Protein AF-0000000079719956 (afdb_homodimer)

Solvent-accessible surface area (backbone atoms only — not comparable to full-atom values): 15654 Å² total; per-residue (Å²): 114,51,90,58,66,42,68,33,55,36,52,30,80,39,33,39,64,60,59,44,43,35,76,35,36,45,88,50,31,41,58,36,58,40,68,43,58,76,53,60,71,42,66,75,37,72,37,42,42,26,35,69,94,73,73,42,74,40,60,36,36,23,70,39,65,41,91,56,40,37,41,33,34,36,36,62,87,77,57,27,38,38,36,41,36,42,42,71,77,49,81,49,28,18,37,37,36,40,38,36,31,51,45,74,64,56,71,70,59,29,53,50,49,44,33,52,52,19,31,48,49,34,47,34,48,54,31,41,39,40,30,76,70,69,71,40,70,78,54,61,65,62,28,43,63,45,75,76,67,77,107,113,52,92,58,65,41,68,32,53,35,52,30,80,39,32,38,63,60,58,43,43,35,74,33,36,44,88,50,32,41,58,35,58,40,69,44,57,77,52,62,72,41,67,73,37,72,39,41,41,27,34,69,93,72,72,41,75,40,59,37,36,23,70,40,66,42,91,55,40,36,40,32,34,36,36,62,89,77,57,28,39,38,35,40,37,43,41,71,76,47,80,48,28,17,37,37,38,40,39,37,31,51,45,74,65,58,72,69,60,29,54,50,50,42,34,52,51,19,31,49,50,35,48,34,49,54,30,42,40,40,29,76,71,69,71,40,69,78,54,59,63,63,29,44,63,47,75,75,68,78,104

Secondary structure (DSSP, 8-state):
----EEEEEEEESS-HHHHHHHHH-HHHHTTTS-SEESS---TT-EEEEEEGGGTEEEEEEEEEEETTTEEEEEETTTTEEEEEEEEEEETTEEEEEEEEE-----HHHHHHHHHHHHHHHHHHHHHHHHHHHH-----HHHHHS-GGGG-/----EEEEEEEESS-HHHHHHHHH-HHHHTTTS-SEESS---TT-EEEEEEGGGTEEEEEEEEEEETTTEEEEEETTTTEEEEEEEEEEETTEEEEEEEEE-----HHHHHHHHHHHHHHHHHHHHHHHHHHHH-----HHHHHS-GGGG-

Radius of gyration: 19.02 Å; Cα contacts (8 Å, |Δi|>4): 675; chains: 2; bounding box: 40×51×43 Å

Organism: NCBI:txid616991

Structure (mmCIF, N/CA/C/O backbone):
data_AF-0000000079719956-model_v1
#
loop_
_entity.id
_entity.type
_entity.pdbx_description
1 polymer 'Uncharacterized protein YndB with AHSA1/START domain'
#
loop_
_atom_site.group_PDB
_atom_site.id
_atom_site.type_symbol
_atom_site.label_atom_id
_atom_site.label_alt_id
_atom_site.label_comp_id
_atom_site.label_asym_id
_atom_site.label_entity_id
_atom_site.label_seq_id
_atom_site.pdbx_PDB_ins_code
_atom_site.Cartn_x
_atom_site.Cartn_y
_atom_site.Cartn_z
_atom_site.occupancy
_atom_site.B_iso_or_equiv
_atom_site.auth_seq_id
_atom_site.auth_comp_id
_atom_site.auth_asym_id
_atom_site.auth_atom_id
_atom_site.pdbx_PDB_model_num
ATOM 1 N N . MET A 1 1 ? 22.078 15.039 3.697 1 63.91 1 MET A N 1
ATOM 2 C CA . MET A 1 1 ? 20.703 14.609 3.42 1 63.91 1 MET A CA 1
ATOM 3 C C . MET A 1 1 ? 20.547 14.203 1.961 1 63.91 1 MET A C 1
ATOM 5 O O . MET A 1 1 ? 21.125 14.828 1.068 1 63.91 1 MET A O 1
ATOM 9 N N . ASN A 1 2 ? 20.031 12.953 1.781 1 77.75 2 ASN A N 1
ATOM 10 C CA . ASN A 1 2 ? 19.891 12.555 0.386 1 77.75 2 ASN A CA 1
ATOM 11 C C . ASN A 1 2 ? 18.641 13.172 -0.24 1 77.75 2 ASN A C 1
ATOM 13 O O . ASN A 1 2 ? 17.797 13.719 0.466 1 77.75 2 ASN A O 1
ATOM 17 N N . SER A 1 3 ? 18.609 13.352 -1.502 1 89.19 3 SER A N 1
ATOM 18 C CA . SER A 1 3 ? 17.547 14.023 -2.24 1 89.19 3 SER A CA 1
ATOM 19 C C . SER A 1 3 ? 16.438 13.047 -2.631 1 89.19 3 SER A C 1
ATOM 21 O O . SER A 1 3 ? 15.578 13.367 -3.455 1 89.19 3 SER A O 1
ATOM 23 N N . ILE A 1 4 ? 16.469 11.898 -1.964 1 94 4 ILE A N 1
ATOM 24 C CA . ILE A 1 4 ? 15.492 10.883 -2.35 1 94 4 ILE A CA 1
ATOM 25 C C . ILE A 1 4 ? 14.156 11.164 -1.674 1 94 4 ILE A C 1
ATOM 27 O O . ILE A 1 4 ? 14.109 11.539 -0.499 1 94 4 ILE A O 1
ATOM 31 N N . THR A 1 5 ? 13.07 10.992 -2.383 1 97.62 5 THR A N 1
ATOM 32 C CA . THR A 1 5 ? 11.719 11.188 -1.884 1 97.62 5 THR A CA 1
ATOM 33 C C . THR A 1 5 ? 10.891 9.914 -2.053 1 97.62 5 THR A C 1
ATOM 35 O O . THR A 1 5 ? 10.859 9.32 -3.135 1 97.62 5 THR A O 1
ATOM 38 N N . VAL A 1 6 ? 10.336 9.453 -0.964 1 98.38 6 VAL A N 1
ATOM 39 C CA . VAL A 1 6 ? 9.289 8.438 -1.031 1 98.38 6 VAL A CA 1
ATOM 40 C C . VAL A 1 6 ? 7.961 9.078 -1.419 1 98.38 6 VAL A C 1
ATOM 42 O O . VAL A 1 6 ? 7.562 10.094 -0.837 1 98.38 6 VAL A O 1
ATOM 45 N N . GLU A 1 7 ? 7.297 8.492 -2.402 1 97.94 7 GLU A N 1
ATOM 46 C CA . GLU A 1 7 ? 6.02 9.039 -2.846 1 97.94 7 GLU A CA 1
ATOM 47 C C . GLU A 1 7 ? 4.957 7.949 -2.941 1 97.94 7 GLU A C 1
ATOM 49 O O . GLU A 1 7 ? 5.23 6.852 -3.43 1 97.94 7 GLU A O 1
ATOM 54 N N . ALA A 1 8 ? 3.824 8.156 -2.381 1 98.5 8 ALA A N 1
ATOM 55 C CA . ALA A 1 8 ? 2.615 7.352 -2.535 1 98.5 8 ALA A CA 1
ATOM 56 C C . ALA A 1 8 ? 1.434 8.219 -2.967 1 98.5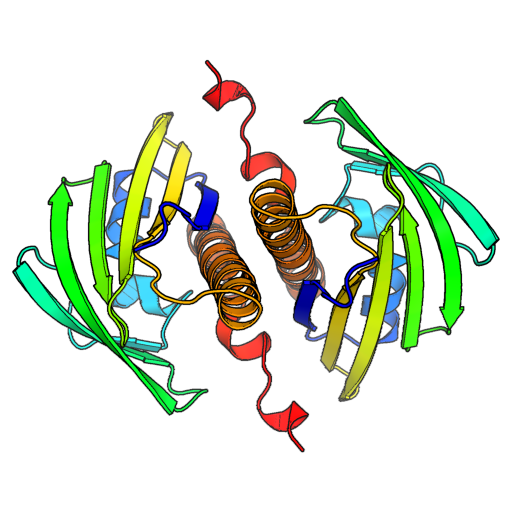 8 ALA A C 1
ATOM 58 O O . ALA A 1 8 ? 1.296 9.359 -2.521 1 98.5 8 ALA A O 1
ATOM 59 N N . GLN A 1 9 ? 0.551 7.715 -3.838 1 98.38 9 GLN A N 1
ATOM 60 C CA . GLN A 1 9 ? -0.552 8.516 -4.363 1 98.38 9 GLN A CA 1
ATOM 61 C C . GLN A 1 9 ? -1.802 7.66 -4.559 1 98.38 9 GLN A C 1
ATOM 63 O O . GLN A 1 9 ? -1.709 6.445 -4.738 1 98.38 9 GLN A O 1
ATOM 68 N N . MET A 1 10 ? -2.928 8.281 -4.547 1 98.69 10 MET A N 1
ATOM 69 C CA . MET A 1 10 ? -4.211 7.602 -4.715 1 98.69 10 MET A CA 1
ATOM 70 C C . MET A 1 10 ? -5.316 8.602 -5.027 1 98.69 10 MET A C 1
ATOM 72 O O . MET A 1 10 ? -5.41 9.656 -4.387 1 98.69 10 MET A O 1
ATOM 76 N N . MET A 1 11 ? -6.09 8.328 -6.008 1 98.31 11 MET A N 1
ATOM 77 C CA . MET A 1 11 ? -7.301 9.109 -6.234 1 98.31 11 MET A CA 1
ATOM 78 C C . MET A 1 11 ? -8.43 8.633 -5.328 1 98.31 11 MET A C 1
ATOM 80 O O . MET A 1 11 ? -8.719 7.434 -5.258 1 98.31 11 MET A O 1
ATOM 84 N N . ILE A 1 12 ? -8.992 9.484 -4.594 1 98.69 12 ILE A N 1
ATOM 85 C CA . ILE A 1 12 ? -10.133 9.258 -3.711 1 98.69 12 ILE A CA 1
ATOM 86 C C . ILE A 1 12 ? -11.383 9.906 -4.301 1 98.69 12 ILE A C 1
ATOM 88 O O . ILE A 1 12 ? -11.383 11.102 -4.617 1 98.69 12 ILE A O 1
ATOM 92 N N . ARG A 1 13 ? -12.453 9.18 -4.461 1 98.25 13 ARG A N 1
ATOM 93 C CA . ARG A 1 13 ? -13.68 9.672 -5.066 1 98.25 13 ARG A CA 1
ATOM 94 C C . ARG A 1 13 ? -14.547 10.406 -4.043 1 98.25 13 ARG A C 1
ATOM 96 O O . ARG A 1 13 ? -15.688 10.008 -3.791 1 98.25 13 ARG A O 1
ATOM 103 N N . LYS A 1 14 ? -14.031 11.453 -3.482 1 98.75 14 LYS A N 1
ATOM 104 C CA . LYS A 1 14 ? -14.648 12.375 -2.537 1 98.75 14 LYS A CA 1
ATOM 105 C C . LYS A 1 14 ? -14.164 13.805 -2.766 1 98.75 14 LYS A C 1
ATOM 107 O O . LYS A 1 14 ? -13.086 14.016 -3.326 1 98.75 14 LYS A O 1
ATOM 112 N N . PRO A 1 15 ? -14.977 14.82 -2.402 1 98.81 15 PRO A N 1
ATOM 113 C CA . PRO A 1 15 ? -14.539 16.219 -2.5 1 98.81 15 PRO A CA 1
ATOM 114 C C . PRO A 1 15 ? -13.258 16.484 -1.71 1 98.81 15 PRO A C 1
ATOM 116 O O . PRO A 1 15 ? -13.031 15.883 -0.662 1 98.81 15 PRO A O 1
ATOM 119 N N . VAL A 1 16 ? -12.484 17.422 -2.199 1 98.75 16 VAL A N 1
ATOM 120 C CA . VAL A 1 16 ? -11.164 17.703 -1.644 1 98.75 16 VAL A CA 1
ATOM 121 C C . VAL A 1 16 ? -11.297 18.109 -0.177 1 98.75 16 VAL A C 1
ATOM 123 O O . VAL A 1 16 ? -10.43 17.781 0.642 1 98.75 16 VAL A O 1
ATOM 126 N N . GLU A 1 17 ? -12.367 18.812 0.167 1 98.81 17 GLU A N 1
ATOM 127 C CA . GLU A 1 17 ? -12.562 19.234 1.549 1 98.81 17 GLU A CA 1
ATOM 128 C C . GLU A 1 17 ? -12.664 18.031 2.488 1 98.81 17 GLU A C 1
ATOM 130 O O . GLU A 1 17 ? -12.102 18.047 3.582 1 98.81 17 GLU A O 1
ATOM 135 N N . GLU A 1 18 ? -13.422 17.016 2.062 1 98.88 18 GLU A N 1
ATOM 136 C CA . GLU A 1 18 ? -13.609 15.82 2.865 1 98.88 18 GLU A CA 1
ATOM 137 C C . GLU A 1 18 ? -12.297 15.039 3.004 1 98.88 18 GLU A C 1
ATOM 139 O O . GLU A 1 18 ? -11.953 14.586 4.094 1 98.88 18 GLU A O 1
ATOM 144 N N . VAL A 1 19 ? -11.586 14.891 1.912 1 98.94 19 VAL A N 1
ATOM 145 C CA . VAL A 1 19 ? -10.336 14.141 1.905 1 98.94 19 VAL A CA 1
ATOM 146 C C . VAL A 1 19 ? -9.305 14.859 2.77 1 98.94 19 VAL A C 1
ATOM 148 O O . VAL A 1 19 ? -8.602 14.227 3.566 1 98.94 19 VAL A O 1
ATOM 151 N N . PHE A 1 20 ? -9.219 16.188 2.652 1 98.94 20 PHE A N 1
ATOM 152 C CA . PHE A 1 20 ? -8.305 17.016 3.438 1 98.94 20 PHE A CA 1
ATOM 153 C C . PHE A 1 20 ? -8.609 16.891 4.926 1 98.94 20 PHE A C 1
ATOM 155 O O . PHE A 1 20 ? -7.703 16.641 5.727 1 98.94 20 PHE A O 1
ATOM 162 N N . LYS A 1 21 ? -9.844 16.984 5.258 1 98.81 21 LYS A N 1
ATOM 163 C CA . LYS A 1 21 ? -10.273 16.922 6.652 1 98.81 21 LYS A CA 1
ATOM 164 C C . LYS A 1 21 ? -9.914 15.57 7.266 1 98.81 21 LYS A C 1
ATOM 166 O O . LYS A 1 21 ? -9.602 15.484 8.453 1 98.81 21 LYS A O 1
ATOM 171 N N . ALA A 1 22 ? -9.914 14.547 6.461 1 98.88 22 ALA A N 1
ATOM 172 C CA . ALA A 1 22 ? -9.625 13.195 6.945 1 98.88 22 ALA A CA 1
ATOM 173 C C . ALA A 1 22 ? -8.219 13.109 7.527 1 98.88 22 ALA A C 1
ATOM 175 O O . ALA A 1 22 ? -7.961 12.289 8.414 1 98.88 22 ALA A O 1
ATOM 176 N N . PHE A 1 23 ? -7.27 14 7.078 1 98.88 23 PHE A N 1
ATOM 177 C CA . PHE A 1 23 ? -5.898 13.969 7.578 1 98.88 23 PHE A CA 1
ATOM 178 C C . PHE A 1 23 ? -5.711 14.977 8.711 1 98.88 23 PHE A C 1
ATOM 180 O O . PHE A 1 23 ? -4.68 14.969 9.383 1 98.88 23 PHE A O 1
ATOM 187 N N . ILE A 1 24 ? -6.688 15.828 8.93 1 98.81 24 ILE A N 1
ATOM 188 C CA . ILE A 1 24 ? -6.598 16.875 9.938 1 98.81 24 ILE A CA 1
ATOM 189 C C . ILE A 1 24 ? -7.238 16.406 11.234 1 98.81 24 ILE A C 1
ATOM 191 O O . ILE A 1 24 ? -6.68 16.594 12.32 1 98.81 24 ILE A O 1
ATOM 195 N N . ASP A 1 25 ? -8.398 15.789 11.141 1 98.62 25 ASP A N 1
ATOM 196 C CA . ASP A 1 25 ? -9.227 15.383 12.266 1 98.62 25 ASP A CA 1
ATOM 197 C C . ASP A 1 25 ? -8.891 13.961 12.711 1 98.62 25 ASP A C 1
ATOM 199 O O . ASP A 1 25 ? -9.211 12.992 12.016 1 98.62 25 ASP A O 1
ATOM 203 N N . PRO A 1 26 ? -8.336 13.812 13.859 1 98.31 26 PRO A N 1
ATOM 204 C CA . PRO A 1 26 ? -7.93 12.469 14.289 1 98.31 26 PRO A CA 1
ATOM 205 C C . PRO A 1 26 ? -9.109 11.516 14.453 1 98.31 26 PRO A C 1
ATOM 207 O O . PRO A 1 26 ? -8.938 10.297 14.398 1 98.31 26 PRO A O 1
ATOM 210 N N . ASN A 1 27 ? -10.344 12.055 14.695 1 98 27 ASN A N 1
ATOM 211 C CA . ASN A 1 27 ? -11.516 11.188 14.758 1 98 27 ASN A CA 1
ATOM 212 C C . ASN A 1 27 ? -11.711 10.422 13.453 1 98 27 ASN A C 1
ATOM 214 O O . ASN A 1 27 ? -12.297 9.336 13.445 1 98 27 ASN A O 1
ATOM 218 N N . ILE A 1 28 ? -11.258 11.016 12.383 1 98.44 28 ILE A N 1
ATOM 219 C CA . ILE A 1 28 ? -11.352 10.367 11.078 1 98.44 28 ILE A CA 1
ATOM 220 C C . ILE A 1 28 ? -10.07 9.594 10.797 1 98.44 28 ILE A C 1
ATOM 222 O O . ILE A 1 28 ? -10.125 8.43 10.375 1 98.44 28 ILE A O 1
ATOM 226 N N . THR A 1 29 ? -8.898 10.18 11.039 1 98.69 29 THR A N 1
ATOM 227 C CA . THR A 1 29 ? -7.609 9.594 10.68 1 98.69 29 THR A CA 1
ATOM 228 C C . THR A 1 29 ? -7.406 8.25 11.375 1 98.69 29 THR A C 1
ATOM 230 O O . THR A 1 29 ? -6.801 7.34 10.82 1 98.69 29 THR A O 1
ATOM 233 N N . THR A 1 30 ? -7.957 8.07 12.602 1 98.19 30 THR A N 1
ATOM 234 C CA . THR A 1 30 ? -7.766 6.855 13.391 1 98.19 30 THR A CA 1
ATOM 235 C C . THR A 1 30 ? -8.508 5.68 12.766 1 98.19 30 THR A C 1
ATOM 237 O O . THR A 1 30 ? -8.289 4.527 13.141 1 98.19 30 THR A O 1
ATOM 240 N N . GLN A 1 31 ? -9.367 5.957 11.82 1 97.88 31 GLN A N 1
ATOM 241 C CA . GLN A 1 31 ? -10.133 4.895 11.188 1 97.88 31 GLN A CA 1
ATOM 242 C C . GLN A 1 31 ? -9.297 4.156 10.148 1 97.88 31 GLN A C 1
ATOM 244 O O . GLN A 1 31 ? -9.672 3.078 9.688 1 97.88 31 GLN A O 1
ATOM 249 N N . PHE A 1 32 ? -8.086 4.746 9.789 1 98.06 32 PHE A N 1
ATOM 250 C CA . PHE A 1 32 ? -7.355 4.098 8.703 1 98.06 32 PHE A CA 1
ATOM 251 C C . PHE A 1 32 ? -5.852 4.168 8.945 1 98.06 32 PHE A C 1
ATOM 253 O O . PHE A 1 32 ? -5.066 3.617 8.172 1 98.06 32 PHE A O 1
ATOM 260 N N . TRP A 1 33 ? -5.352 4.781 10.016 1 98.06 33 TRP A N 1
ATOM 261 C CA . TRP A 1 33 ? -3.912 4.988 10.148 1 98.06 33 TRP A CA 1
ATOM 262 C C . TRP A 1 33 ? -3.451 4.664 11.57 1 98.06 33 TRP A C 1
ATOM 264 O O . TRP A 1 33 ? -3.258 3.496 11.914 1 98.06 33 TRP A O 1
ATOM 274 N N . PHE A 1 34 ? -3.285 5.594 12.461 1 97.69 34 PHE A N 1
ATOM 275 C CA . PHE A 1 34 ? -2.898 5.379 13.852 1 97.69 34 PHE A CA 1
ATOM 276 C C . PHE A 1 34 ? -4.129 5.211 14.734 1 97.69 34 PHE A C 1
ATOM 278 O O . PHE A 1 34 ? -5.254 5.461 14.297 1 97.69 34 PHE A O 1
ATOM 285 N N . THR A 1 35 ? -3.953 4.84 15.969 1 97.81 35 THR A N 1
ATOM 286 C CA . THR A 1 35 ? -5.09 4.465 16.797 1 97.81 35 THR A CA 1
ATOM 287 C C . THR A 1 35 ? -5.457 5.594 17.75 1 97.81 35 THR A C 1
ATOM 289 O O . THR A 1 35 ? -6.559 5.613 18.312 1 97.81 35 THR A O 1
ATOM 292 N N . LYS A 1 36 ? -4.5 6.484 18.031 1 98.06 36 LYS A N 1
ATOM 293 C CA . LYS A 1 36 ? -4.734 7.59 18.953 1 98.06 36 LYS A CA 1
ATOM 294 C C . LYS A 1 36 ? -3.943 8.828 18.531 1 98.06 36 LYS A C 1
ATOM 296 O O . LYS A 1 36 ? -2.861 8.719 17.953 1 98.06 36 LYS A O 1
ATOM 301 N N . SER A 1 37 ? -4.465 9.945 18.812 1 98.38 37 SER A N 1
ATOM 302 C CA . SER A 1 37 ? -3.797 11.227 18.625 1 98.38 37 SER A CA 1
ATOM 303 C C . SER A 1 37 ? -4.113 12.188 19.766 1 98.38 37 SER A C 1
ATOM 305 O O . SER A 1 37 ? -5.211 12.148 20.328 1 98.38 37 SER A O 1
ATOM 307 N N . SER A 1 38 ? -3.193 13.055 20.125 1 98.62 38 SER A N 1
ATOM 308 C CA . SER A 1 38 ? -3.398 14.008 21.203 1 98.62 38 SER A CA 1
ATOM 309 C C . SER A 1 38 ? -4.246 15.188 20.75 1 98.62 38 SER A C 1
ATOM 311 O O . SER A 1 38 ? -4.668 16.016 21.562 1 98.62 38 SER A O 1
ATOM 313 N N . GLY A 1 39 ? -4.543 15.375 19.422 1 98.56 39 GLY A N 1
ATOM 314 C CA . GLY A 1 39 ? -5.383 16.453 18.922 1 98.56 39 GLY A CA 1
ATOM 315 C C . GLY A 1 39 ? -5.332 16.594 17.406 1 98.56 39 GLY A C 1
ATOM 316 O O . GLY A 1 39 ? -4.664 15.82 16.719 1 98.56 39 GLY A O 1
ATOM 317 N N . PRO A 1 40 ? -6.117 17.531 16.859 1 98.75 40 PRO A N 1
ATOM 318 C CA . PRO A 1 40 ? -6.055 17.812 15.43 1 98.75 40 PRO A CA 1
ATOM 319 C C . PRO A 1 40 ? -4.742 18.469 15.008 1 98.75 40 PRO A C 1
ATOM 321 O O . PRO A 1 40 ? -4.055 19.062 15.844 1 98.75 40 PRO A O 1
ATOM 324 N N . LEU A 1 41 ? -4.375 18.312 13.688 1 98.81 41 LEU A N 1
ATOM 325 C CA . LEU A 1 41 ? -3.207 19.016 13.164 1 98.81 41 LEU A CA 1
ATOM 326 C C . LEU A 1 41 ? -3.473 20.516 13.07 1 98.81 41 LEU A C 1
ATOM 328 O O . LEU A 1 41 ? -4.539 20.922 12.609 1 98.81 41 LEU A O 1
ATOM 332 N N . LYS A 1 42 ? -2.611 21.25 13.562 1 98.56 42 LYS A N 1
ATOM 333 C CA . LYS A 1 42 ? -2.609 22.703 13.477 1 98.56 42 LYS A CA 1
ATOM 334 C C . LYS A 1 42 ? -1.208 23.234 13.188 1 98.56 42 LYS A C 1
ATOM 336 O O . LYS A 1 42 ? -0.224 22.75 13.75 1 98.56 42 LYS A O 1
ATOM 341 N N . LYS A 1 43 ? -1.179 24.234 12.281 1 98.5 43 LYS A N 1
ATOM 342 C CA . LYS A 1 43 ? 0.101 24.828 11.914 1 98.5 43 LYS A CA 1
ATOM 343 C C . LYS A 1 43 ? 0.887 25.266 13.148 1 98.5 43 LYS A C 1
ATOM 345 O O . LYS A 1 43 ? 0.346 25.922 14.039 1 98.5 43 LYS A O 1
ATOM 350 N N . GLY A 1 44 ? 2.078 24.812 13.219 1 98.44 44 GLY A N 1
ATOM 351 C CA . GLY A 1 44 ? 2.99 25.219 14.273 1 98.44 44 GLY A CA 1
ATOM 352 C C . GLY A 1 44 ? 2.836 24.391 15.539 1 98.44 44 GLY A C 1
ATOM 353 O O . GLY A 1 44 ? 3.557 24.609 16.516 1 98.44 44 GLY A O 1
ATOM 354 N N . LYS A 1 45 ? 1.995 23.469 15.594 1 98.56 45 LYS A N 1
ATOM 355 C CA . LYS A 1 45 ? 1.74 22.688 16.797 1 98.56 45 LYS A CA 1
ATOM 356 C C . LYS A 1 45 ? 2.254 21.266 16.641 1 98.56 45 LYS A C 1
ATOM 358 O O . LYS A 1 45 ? 2.369 20.75 15.523 1 98.56 45 LYS A O 1
ATOM 363 N N . THR A 1 46 ? 2.625 20.688 17.781 1 98.56 46 THR A N 1
ATOM 364 C CA . THR A 1 46 ? 3.055 19.297 17.844 1 98.56 46 THR A CA 1
ATOM 365 C C . THR A 1 46 ? 1.965 18.422 18.453 1 98.56 46 THR A C 1
ATOM 367 O O . THR A 1 46 ? 1.331 18.797 19.438 1 98.56 46 THR A O 1
ATOM 370 N N . VAL A 1 47 ? 1.664 17.344 17.766 1 98.56 47 VAL A N 1
ATOM 371 C CA . VAL A 1 47 ? 0.767 16.344 18.328 1 98.56 47 VAL A CA 1
ATOM 372 C C . VAL A 1 47 ? 1.516 15.016 18.484 1 98.56 47 VAL A C 1
ATOM 374 O O . VAL A 1 47 ? 2.631 14.867 17.984 1 98.56 47 VAL A O 1
ATOM 377 N N . THR A 1 48 ? 0.949 14.094 19.219 1 98.5 48 THR A N 1
ATOM 378 C CA . THR A 1 48 ? 1.464 12.742 19.391 1 98.5 48 THR A CA 1
ATOM 379 C C . THR A 1 48 ? 0.526 11.719 18.75 1 98.5 48 THR A C 1
ATOM 381 O O . THR A 1 48 ? -0.674 11.711 19.031 1 98.5 48 THR A O 1
ATOM 384 N N . TRP A 1 49 ? 1.039 10.93 17.828 1 98.19 49 TRP A N 1
ATOM 385 C CA . TRP A 1 49 ? 0.325 9.789 17.281 1 98.19 49 TRP A CA 1
ATOM 386 C C . TRP A 1 49 ? 0.771 8.492 17.953 1 98.19 49 TRP A C 1
ATOM 388 O O . TRP A 1 49 ? 1.948 8.336 18.281 1 98.19 49 TRP A O 1
ATOM 398 N N . GLU A 1 50 ? -0.179 7.586 18.141 1 98 50 GLU A N 1
ATOM 399 C CA . GLU A 1 50 ? 0.137 6.289 18.734 1 98 50 GLU A CA 1
ATOM 400 C C . GLU A 1 50 ? -0.415 5.145 17.906 1 98 50 GLU A C 1
ATOM 402 O O . GLU A 1 50 ? -1.525 5.234 17.375 1 98 50 GLU A O 1
ATOM 407 N N . TRP A 1 51 ? 0.366 4.207 17.641 1 96.81 51 TRP A N 1
ATOM 408 C CA . TRP A 1 51 ? -0.031 2.881 17.172 1 96.81 51 TRP A CA 1
ATOM 409 C C . TRP A 1 51 ? 0.015 1.87 18.312 1 96.81 51 TRP A C 1
ATOM 411 O O . TRP A 1 51 ? 1.024 1.19 18.516 1 96.81 51 TRP A O 1
ATOM 421 N N . GLU A 1 52 ? -1.063 1.728 18.984 1 94.81 52 GLU A N 1
ATOM 422 C CA . GLU A 1 52 ? -1.09 0.953 20.234 1 94.81 52 GLU A CA 1
ATOM 423 C C . GLU A 1 52 ? -0.796 -0.521 19.969 1 94.81 52 GLU A C 1
ATOM 425 O O . GLU A 1 52 ? -0.158 -1.188 20.781 1 94.81 52 GLU A O 1
ATOM 430 N N . MET A 1 53 ? -1.171 -1.002 18.859 1 90.56 53 MET A N 1
ATOM 431 C CA . MET A 1 53 ? -0.97 -2.406 18.516 1 90.56 53 MET A CA 1
ATOM 432 C C . MET A 1 53 ? 0.516 -2.734 18.422 1 90.56 53 MET A C 1
ATOM 434 O O . MET A 1 53 ? 0.91 -3.895 18.547 1 90.56 53 MET A O 1
ATOM 438 N N . TYR A 1 54 ? 1.316 -1.738 18.203 1 92.25 54 TYR A N 1
ATOM 439 C CA . TYR A 1 54 ? 2.756 -1.936 18.078 1 92.25 54 TYR A CA 1
ATOM 440 C C . TYR A 1 54 ? 3.498 -1.286 19.234 1 92.25 54 TYR A C 1
ATOM 442 O O . TYR A 1 54 ? 4.727 -1.354 19.312 1 92.25 54 TYR A O 1
ATOM 450 N N . GLY A 1 55 ? 2.809 -0.6 20.078 1 93.62 55 GLY A N 1
ATOM 451 C CA . GLY A 1 55 ? 3.467 0.178 21.125 1 93.62 55 GLY A CA 1
ATOM 452 C C . GLY A 1 55 ? 4.324 1.302 20.562 1 93.62 55 GLY A C 1
ATOM 453 O O . GLY A 1 55 ? 5.324 1.684 21.172 1 93.62 55 GLY A O 1
ATOM 454 N N . ALA A 1 56 ? 4.023 1.784 19.406 1 94.12 56 ALA A N 1
ATOM 455 C CA . ALA A 1 56 ? 4.793 2.836 18.75 1 94.12 56 ALA A CA 1
ATOM 456 C C . ALA A 1 56 ? 4.156 4.207 18.969 1 94.12 56 ALA A C 1
ATOM 458 O O . ALA A 1 56 ? 2.932 4.32 19.062 1 94.12 56 ALA A O 1
ATOM 459 N N . VAL A 1 57 ? 5.023 5.195 19.031 1 96.81 57 VAL A N 1
ATOM 460 C CA . VAL A 1 57 ? 4.602 6.574 19.25 1 96.81 57 VAL A CA 1
ATOM 461 C C . VAL A 1 57 ? 5.426 7.512 18.375 1 96.81 57 VAL A C 1
ATOM 463 O O . VAL A 1 57 ? 6.625 7.289 18.172 1 96.81 57 VAL A O 1
ATOM 466 N N . ALA A 1 58 ? 4.793 8.562 17.875 1 96.75 58 ALA A N 1
ATOM 467 C CA . ALA A 1 58 ? 5.496 9.57 17.094 1 96.75 58 ALA A CA 1
ATOM 468 C C . ALA A 1 58 ? 5.066 10.977 17.484 1 96.75 58 ALA A C 1
ATOM 470 O O . ALA A 1 58 ? 3.871 11.25 17.609 1 96.75 58 ALA A O 1
ATOM 471 N N . GLU A 1 59 ? 6.055 11.766 17.734 1 98.12 59 GLU A N 1
ATOM 472 C CA . GLU A 1 59 ? 5.793 13.195 1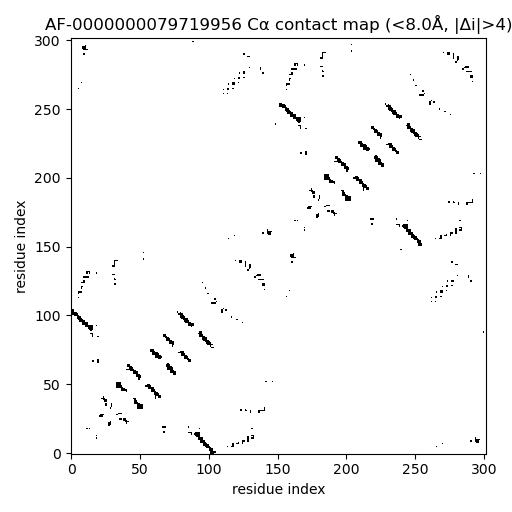7.828 1 98.12 59 GLU A CA 1
ATOM 473 C C . GLU A 1 59 ? 5.789 13.852 16.453 1 98.12 59 GLU A C 1
ATOM 475 O O . GLU A 1 59 ? 6.758 13.727 15.703 1 98.12 59 GLU A O 1
ATOM 480 N N . VAL A 1 60 ? 4.719 14.617 16.172 1 98.44 60 VAL A N 1
ATOM 481 C CA . VAL A 1 60 ? 4.516 15.125 14.812 1 98.44 60 VAL A CA 1
ATOM 482 C C . VAL A 1 60 ? 4.348 16.641 14.852 1 98.44 60 VAL A C 1
ATOM 484 O O . VAL A 1 60 ? 3.361 17.156 15.383 1 98.44 60 VAL A O 1
ATOM 487 N N . LEU A 1 61 ? 5.297 17.281 14.273 1 98.69 61 LEU A N 1
ATOM 488 C CA . LEU A 1 61 ? 5.211 18.734 14.125 1 98.69 61 LEU A CA 1
ATOM 489 C C . LEU A 1 61 ? 4.531 19.109 12.812 1 98.69 61 LEU A C 1
ATOM 491 O O . LEU A 1 61 ? 4.945 18.656 11.742 1 98.69 61 LEU A O 1
ATOM 495 N N . THR A 1 62 ? 3.484 19.922 12.922 1 98.88 62 THR A N 1
ATOM 496 C CA . THR A 1 62 ? 2.857 20.469 11.727 1 98.88 62 THR A CA 1
ATOM 497 C C . THR A 1 62 ? 3.549 21.766 11.297 1 98.88 62 THR A C 1
ATOM 499 O O . THR A 1 62 ? 3.412 22.797 11.953 1 98.88 62 THR A O 1
ATOM 502 N N . LYS A 1 63 ? 4.207 21.703 10.195 1 98.81 63 LYS A N 1
ATOM 503 C CA . LYS A 1 63 ? 4.988 22.844 9.734 1 98.81 63 LYS A CA 1
ATOM 504 C C . LYS A 1 63 ? 4.109 23.844 8.984 1 98.81 63 LYS A C 1
ATOM 506 O O . LYS A 1 63 ? 4.305 25.062 9.094 1 98.81 63 LYS A O 1
ATOM 511 N N . ASP A 1 64 ? 3.207 23.359 8.211 1 98.81 64 ASP A N 1
ATOM 512 C CA . ASP A 1 64 ? 2.354 24.234 7.406 1 98.81 64 ASP A CA 1
ATOM 513 C C . ASP A 1 64 ? 1.04 23.531 7.055 1 98.81 64 ASP A C 1
ATOM 515 O O . ASP A 1 64 ? 0.988 22.312 6.961 1 98.81 64 ASP A O 1
ATOM 519 N N . ILE A 1 65 ? 0.022 24.266 6.922 1 98.88 65 ILE A N 1
ATOM 520 C CA . ILE A 1 65 ? -1.271 23.828 6.422 1 98.88 65 ILE A CA 1
ATOM 521 C C . ILE A 1 65 ? -1.839 24.859 5.453 1 98.88 65 ILE A C 1
ATOM 523 O O . ILE A 1 65 ? -1.999 26.031 5.809 1 98.88 65 ILE A O 1
ATOM 527 N N . VAL A 1 66 ? -2.029 24.5 4.281 1 98.81 66 VAL A N 1
ATOM 528 C CA . VAL A 1 66 ? -2.814 25.25 3.305 1 98.81 66 VAL A CA 1
ATOM 529 C C . VAL A 1 66 ? -4.113 24.5 3.008 1 98.81 66 VAL A C 1
ATOM 531 O O . VAL A 1 66 ? -4.102 23.453 2.357 1 98.81 66 VAL A O 1
ATOM 534 N N . PRO A 1 67 ? -5.234 25.016 3.518 1 98.62 67 PRO A N 1
ATOM 535 C CA . PRO A 1 67 ? -6.492 24.281 3.438 1 98.62 67 PRO A CA 1
ATOM 536 C C . PRO A 1 67 ? -6.758 23.719 2.043 1 98.62 67 PRO A C 1
ATOM 538 O O . PRO A 1 67 ? -6.66 24.453 1.051 1 98.62 67 PRO A O 1
ATOM 541 N N . ASN A 1 68 ? -7.023 22.42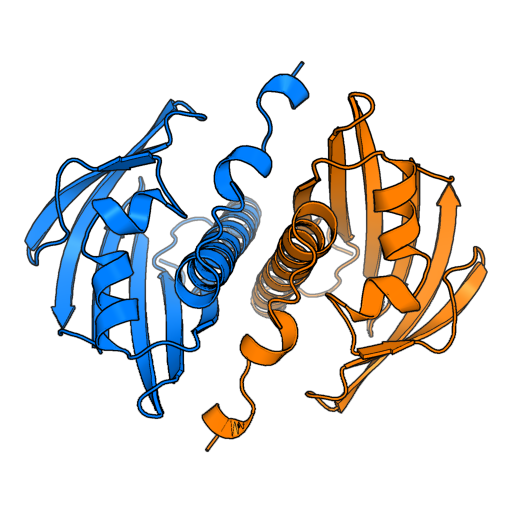2 1.97 1 98.75 68 ASN A N 1
ATOM 542 C CA . ASN A 1 68 ? -7.434 21.672 0.79 1 98.75 68 ASN A CA 1
ATOM 543 C C . ASN A 1 68 ? -6.285 21.516 -0.205 1 98.75 68 ASN A C 1
ATOM 545 O O . ASN A 1 68 ? -6.488 21.062 -1.332 1 98.75 68 ASN A O 1
ATOM 549 N N . LYS A 1 69 ? -5.098 21.891 0.164 1 98.81 69 LYS A N 1
ATOM 550 C CA . LYS A 1 69 ? -4 21.859 -0.799 1 98.81 69 LYS A CA 1
ATOM 551 C C . LYS A 1 69 ? -2.781 21.141 -0.22 1 98.81 69 LYS A C 1
ATOM 553 O O . LYS A 1 69 ? -2.131 20.359 -0.91 1 98.81 69 LYS A O 1
ATOM 558 N N . LEU A 1 70 ? -2.486 21.453 1.053 1 98.88 70 LEU A N 1
ATOM 559 C CA . LEU A 1 70 ? -1.212 20.969 1.577 1 98.88 70 LEU A CA 1
ATOM 560 C C . LEU A 1 70 ? -1.271 20.812 3.094 1 98.88 70 LEU A C 1
ATOM 562 O O . LEU A 1 70 ? -1.805 21.688 3.789 1 98.88 70 LEU A O 1
ATOM 566 N N . ILE A 1 71 ? -0.814 19.734 3.641 1 98.94 71 ILE A N 1
ATOM 567 C CA . ILE A 1 71 ? -0.368 19.547 5.02 1 98.94 71 ILE A CA 1
ATOM 568 C C . ILE A 1 71 ? 1.111 19.172 5.035 1 98.94 71 ILE A C 1
ATOM 570 O O . ILE A 1 71 ? 1.519 18.203 4.395 1 98.94 71 ILE A O 1
ATOM 574 N N . ALA A 1 72 ? 1.949 19.938 5.648 1 98.94 72 ALA A N 1
ATOM 575 C CA . ALA A 1 72 ? 3.371 19.641 5.793 1 98.94 72 ALA A CA 1
ATOM 576 C C . ALA A 1 72 ? 3.717 19.297 7.242 1 98.94 72 ALA A C 1
ATOM 578 O O . ALA A 1 72 ? 3.465 20.109 8.148 1 98.94 72 ALA A O 1
ATOM 579 N N . THR A 1 73 ? 4.246 18.141 7.457 1 98.81 73 THR A N 1
ATOM 580 C CA . THR A 1 73 ? 4.598 17.703 8.805 1 98.81 73 THR A CA 1
ATOM 581 C C . THR A 1 73 ? 6.055 17.266 8.867 1 98.81 73 THR A C 1
ATOM 583 O O . THR A 1 73 ? 6.711 17.125 7.832 1 98.81 73 THR A O 1
ATOM 586 N N . GLN A 1 74 ? 6.52 17.078 10.055 1 98.25 74 GLN A N 1
ATOM 587 C CA . GLN A 1 74 ? 7.832 16.516 10.367 1 98.25 74 GLN A CA 1
ATOM 588 C C . GLN A 1 74 ? 7.754 15.562 11.555 1 98.25 74 GLN A C 1
ATOM 590 O O . GLN A 1 74 ? 7.176 15.898 12.594 1 98.25 74 GLN A O 1
ATOM 595 N N . TRP A 1 75 ? 8.258 14.383 11.312 1 94.81 75 TRP A N 1
ATOM 596 C CA . TRP A 1 75 ? 8.25 13.438 12.43 1 94.81 75 TRP A CA 1
ATOM 597 C C . TRP A 1 75 ? 9.352 12.391 12.266 1 94.81 75 TRP A C 1
ATOM 599 O O . TRP A 1 75 ? 10 12.32 11.219 1 94.81 75 TRP A O 1
ATOM 609 N N . GLY A 1 76 ? 9.617 11.648 13.461 1 89.88 76 GLY A N 1
ATOM 610 C CA . GLY A 1 76 ? 10.625 10.602 13.484 1 89.88 76 GLY A CA 1
ATOM 611 C C . GLY A 1 76 ? 11.938 11.039 14.117 1 89.88 76 GLY A C 1
ATOM 612 O O . GLY A 1 76 ? 12.102 12.211 14.445 1 89.88 76 GLY A O 1
ATOM 613 N N . ASN A 1 77 ? 12.859 10.039 14.336 1 87.06 77 ASN A N 1
ATOM 614 C CA . ASN A 1 77 ? 14.219 10.258 14.82 1 87.06 77 ASN A CA 1
ATOM 615 C C . ASN A 1 77 ? 15.219 9.383 14.07 1 87.06 77 ASN A C 1
ATOM 617 O O . ASN A 1 77 ? 15.359 8.195 14.359 1 87.06 77 ASN A O 1
ATOM 621 N N . PRO A 1 78 ? 16.047 10.016 13.234 1 90.38 78 PRO A N 1
ATOM 622 C CA . PRO A 1 78 ? 16.047 11.422 12.828 1 90.38 78 PRO A CA 1
ATOM 623 C C . PRO A 1 78 ? 14.742 11.836 12.148 1 90.38 78 PRO A C 1
ATOM 625 O O . PRO A 1 78 ? 14.055 11 11.562 1 90.38 78 PRO A O 1
ATOM 628 N N . ALA A 1 79 ? 14.453 13.156 12.234 1 93.44 79 ALA A N 1
ATOM 629 C CA . ALA A 1 79 ? 13.203 13.68 11.688 1 93.44 79 ALA A CA 1
ATOM 630 C C . ALA A 1 79 ? 13.234 13.695 10.164 1 93.44 79 ALA A C 1
ATOM 632 O O . ALA A 1 79 ? 14.258 14.039 9.562 1 93.44 79 ALA A O 1
ATOM 633 N N . THR A 1 80 ? 12.172 13.312 9.586 1 96.88 80 THR A N 1
ATOM 634 C CA . THR A 1 80 ? 11.961 13.422 8.141 1 96.88 80 THR A CA 1
ATOM 635 C C . THR A 1 80 ? 10.727 14.273 7.84 1 96.88 80 THR A C 1
ATOM 637 O O . THR A 1 80 ? 9.906 14.516 8.727 1 96.88 80 THR A O 1
ATOM 640 N N . GLN A 1 81 ? 10.672 14.766 6.641 1 98 81 GLN A N 1
ATOM 641 C CA . GLN A 1 81 ? 9.562 15.602 6.203 1 98 81 GLN A CA 1
ATOM 642 C C . GLN A 1 81 ? 8.508 14.773 5.477 1 98 81 GLN A C 1
ATOM 644 O O . GLN A 1 81 ? 8.836 13.883 4.688 1 98 81 GLN A O 1
ATOM 649 N N . VAL A 1 82 ? 7.238 15.047 5.77 1 98.69 82 VAL A N 1
ATOM 650 C CA . VAL A 1 82 ? 6.129 14.414 5.059 1 98.69 82 VAL A CA 1
ATOM 651 C C . VAL A 1 82 ? 5.137 15.484 4.598 1 98.69 82 VAL A C 1
ATOM 653 O O . VAL A 1 82 ? 4.586 16.219 5.422 1 98.69 82 VAL A O 1
ATOM 656 N N . ASP A 1 83 ? 4.938 15.562 3.309 1 98.88 83 ASP A N 1
ATOM 657 C CA . ASP A 1 83 ? 3.945 16.453 2.713 1 98.88 83 ASP A CA 1
ATOM 658 C C . ASP A 1 83 ? 2.744 15.664 2.191 1 98.88 83 ASP A C 1
ATOM 660 O O . ASP A 1 83 ? 2.908 14.68 1.469 1 98.88 83 ASP A O 1
ATOM 664 N N . TYR A 1 84 ? 1.616 16.062 2.59 1 98.94 84 TYR A N 1
ATOM 665 C CA . TYR A 1 84 ? 0.358 15.602 2.016 1 98.94 84 TYR A CA 1
ATOM 666 C C . TYR A 1 84 ? -0.213 16.625 1.051 1 98.94 84 TYR A C 1
ATOM 668 O O . TYR A 1 84 ? -0.606 17.719 1.463 1 98.94 84 TYR A O 1
ATOM 676 N N . VAL A 1 85 ? -0.225 16.25 -0.187 1 98.88 85 VAL A N 1
ATOM 677 C CA . VAL A 1 85 ? -0.672 17.172 -1.225 1 98.88 85 VAL A CA 1
ATOM 678 C C . VAL A 1 85 ? -2.037 16.734 -1.751 1 98.88 85 VAL A C 1
ATOM 680 O O . VAL A 1 85 ? -2.24 15.57 -2.072 1 98.88 85 VAL A O 1
ATOM 683 N N . PHE A 1 86 ? -2.949 17.688 -1.847 1 98.81 86 PHE A N 1
ATOM 684 C CA . PHE A 1 86 ? -4.309 17.422 -2.311 1 98.81 86 PHE A CA 1
ATOM 685 C C . PHE A 1 86 ? -4.582 18.156 -3.615 1 98.81 86 PHE A C 1
ATOM 687 O O . PHE A 1 86 ? -4.434 19.391 -3.686 1 98.81 86 PHE A O 1
ATOM 694 N N . THR A 1 87 ? -4.91 17.453 -4.625 1 98.25 87 THR A N 1
ATOM 695 C CA . THR A 1 87 ? -5.25 18.031 -5.926 1 98.25 87 THR A CA 1
ATOM 696 C C . THR A 1 87 ? -6.688 17.688 -6.309 1 98.25 87 THR A C 1
ATOM 698 O O . THR A 1 87 ? -7.023 16.516 -6.477 1 98.25 87 THR A O 1
ATOM 701 N N . GLU A 1 88 ? -7.473 18.688 -6.434 1 97.69 88 GLU A N 1
ATOM 702 C CA . GLU A 1 88 ? -8.828 18.484 -6.926 1 97.69 88 GLU A CA 1
ATOM 703 C C . GLU A 1 88 ? -8.836 18.188 -8.422 1 97.69 88 GLU A C 1
ATOM 705 O O . GLU A 1 88 ? -8.453 19.031 -9.234 1 97.69 88 GLU A O 1
ATOM 710 N N . LEU A 1 89 ? -9.305 17.031 -8.805 1 96.44 89 LEU A N 1
ATOM 711 C CA . LEU A 1 89 ? -9.398 16.672 -10.211 1 96.44 89 LEU A CA 1
ATOM 712 C C . LEU A 1 89 ? -10.766 17.047 -10.773 1 96.44 89 LEU A C 1
ATOM 714 O O . LEU A 1 89 ? -10.859 17.578 -11.883 1 96.44 89 LEU A O 1
ATOM 718 N N . THR A 1 90 ? -11.844 16.719 -10.109 1 96 90 THR A N 1
ATOM 719 C CA . THR A 1 90 ? -13.234 17.125 -10.281 1 96 90 THR A CA 1
ATOM 720 C C . THR A 1 90 ? -13.875 17.438 -8.93 1 96 90 THR A C 1
ATOM 722 O O . THR A 1 90 ? -13.266 17.203 -7.879 1 96 90 THR A O 1
ATOM 725 N N . PRO A 1 91 ? -15.016 17.938 -8.891 1 97.19 91 PRO A N 1
ATOM 726 C CA . PRO A 1 91 ? -15.648 18.25 -7.605 1 97.19 91 PRO A CA 1
ATOM 727 C C . PRO A 1 91 ? -15.812 17.031 -6.715 1 97.19 91 PRO A C 1
ATOM 729 O O . PRO A 1 91 ? -15.992 17.156 -5.5 1 97.19 91 PRO A O 1
ATOM 732 N N . GLN A 1 92 ? -15.758 15.82 -7.305 1 97.81 92 GLN A N 1
ATOM 733 C CA . GLN A 1 92 ? -16 14.617 -6.52 1 97.81 92 GLN A CA 1
ATOM 734 C C . GLN A 1 92 ? -14.758 13.727 -6.492 1 97.81 92 GLN A C 1
ATOM 736 O O . GLN A 1 92 ? -14.805 12.609 -5.973 1 97.81 92 GLN A O 1
ATOM 741 N N . ASN A 1 93 ? -13.68 14.18 -7.098 1 97.81 93 ASN A N 1
ATOM 742 C CA . ASN A 1 93 ? -12.461 13.383 -7.156 1 97.81 93 ASN A CA 1
ATOM 743 C C . ASN A 1 93 ? -11.25 14.18 -6.676 1 97.81 93 ASN A C 1
ATOM 745 O O . ASN A 1 93 ? -10.984 15.273 -7.176 1 97.81 93 ASN A O 1
ATOM 749 N N . THR A 1 94 ? -10.578 13.648 -5.719 1 98.69 94 THR A N 1
ATOM 750 C CA . THR A 1 94 ? -9.375 14.266 -5.164 1 98.69 94 THR A CA 1
ATOM 751 C C . THR A 1 94 ? -8.172 13.328 -5.316 1 98.69 94 THR A C 1
ATOM 753 O O . THR A 1 94 ? -8.258 12.141 -5.004 1 98.69 94 THR A O 1
ATOM 756 N N . TYR A 1 95 ? -7.133 13.828 -5.852 1 98.69 95 TYR A N 1
ATOM 757 C CA . TYR A 1 95 ? -5.875 13.094 -5.922 1 98.69 95 TYR A CA 1
ATOM 758 C C . TYR A 1 95 ? -4.961 13.469 -4.762 1 98.69 95 TYR A C 1
ATOM 760 O O . TYR A 1 95 ? -4.664 14.648 -4.555 1 98.69 95 TYR A O 1
ATOM 768 N N . VAL A 1 96 ? -4.574 12.508 -3.939 1 98.81 96 VAL A N 1
ATOM 769 C CA . VAL A 1 96 ? -3.701 12.727 -2.791 1 98.81 96 VAL A CA 1
ATOM 770 C C . VAL A 1 96 ? -2.307 12.18 -3.088 1 98.81 96 VAL A C 1
ATOM 772 O O . VAL A 1 96 ? -2.166 11.055 -3.562 1 98.81 96 VAL A O 1
ATOM 775 N N . THR A 1 97 ? -1.315 12.961 -2.875 1 98.75 97 THR A N 1
ATOM 776 C CA . THR A 1 97 ? 0.08 12.547 -2.959 1 98.75 97 THR A CA 1
ATOM 777 C C . THR A 1 97 ? 0.793 12.773 -1.629 1 98.75 97 THR A C 1
ATOM 779 O O . THR A 1 97 ? 0.794 13.891 -1.104 1 98.75 97 THR A O 1
ATOM 782 N N . ILE A 1 98 ? 1.359 11.734 -1.045 1 98.88 98 ILE A N 1
ATOM 783 C CA . ILE A 1 98 ? 2.189 11.844 0.15 1 98.88 98 ILE A CA 1
ATOM 784 C C . ILE A 1 98 ? 3.664 11.766 -0.236 1 98.88 98 ILE A C 1
ATOM 786 O O . ILE A 1 98 ? 4.09 10.82 -0.901 1 98.88 98 ILE A O 1
ATOM 790 N N . LYS A 1 99 ? 4.383 12.75 0.111 1 98.75 99 LYS A N 1
ATOM 791 C CA . LYS A 1 99 ? 5.816 12.82 -0.15 1 98.75 99 LYS A CA 1
ATOM 792 C C . LYS A 1 99 ? 6.613 12.82 1.152 1 98.75 99 LYS A C 1
ATOM 794 O O . LYS A 1 99 ? 6.387 13.664 2.023 1 98.75 99 LYS A O 1
ATOM 799 N N . ASN A 1 100 ? 7.492 11.93 1.336 1 98.69 100 ASN A N 1
ATOM 800 C CA . ASN A 1 100 ? 8.375 11.789 2.492 1 98.69 100 ASN A CA 1
ATOM 801 C C . ASN A 1 100 ? 9.844 11.898 2.096 1 98.69 100 ASN A C 1
ATOM 803 O O . ASN A 1 100 ? 10.305 11.195 1.195 1 98.69 100 ASN A O 1
ATOM 807 N N . TYR A 1 101 ? 10.562 12.82 2.652 1 97.94 101 TYR A N 1
ATOM 808 C CA . TYR A 1 101 ? 11.938 13.109 2.266 1 97.94 101 TYR A CA 1
ATOM 809 C C . TYR A 1 101 ? 12.742 13.609 3.455 1 97.94 101 TYR A C 1
ATOM 811 O O . TYR A 1 101 ? 12.203 13.781 4.551 1 97.94 101 TYR A O 1
ATOM 819 N N . GLY A 1 102 ? 14.047 13.758 3.213 1 96.62 102 GLY A N 1
ATOM 820 C CA . GLY A 1 102 ? 14.938 14.211 4.262 1 96.62 102 GLY A CA 1
ATOM 821 C C . GLY A 1 102 ? 15.641 13.078 4.984 1 96.62 102 GLY A C 1
ATOM 822 O O . GLY A 1 102 ? 15.93 13.18 6.176 1 96.62 102 GLY A O 1
ATOM 823 N N . PHE A 1 103 ? 15.805 12.016 4.293 1 96.19 103 PHE A N 1
ATOM 824 C CA . PHE A 1 103 ? 16.453 10.852 4.883 1 96.19 103 PHE A CA 1
ATOM 825 C C . PHE A 1 103 ? 17.953 11.078 5.016 1 96.19 103 PHE A C 1
ATOM 827 O O . PHE A 1 103 ? 18.578 11.711 4.16 1 96.19 103 PHE A O 1
ATOM 834 N N . THR A 1 104 ? 18.516 10.477 6.055 1 95 104 THR A N 1
ATOM 835 C CA . THR A 1 104 ? 19.953 10.609 6.273 1 95 104 THR A CA 1
ATOM 836 C C . THR A 1 104 ? 20.641 9.266 6.113 1 95 104 THR A C 1
ATOM 838 O O . THR A 1 104 ? 21.875 9.195 6.023 1 95 104 THR A O 1
ATOM 841 N N . GLU A 1 105 ? 19.859 8.172 6.094 1 93.75 105 GLU A N 1
ATOM 842 C CA . GLU A 1 105 ? 20.406 6.832 5.949 1 93.75 105 GLU A CA 1
ATOM 843 C C . GLU A 1 105 ? 21.078 6.648 4.59 1 93.75 105 GLU A C 1
ATOM 845 O O . GLU A 1 105 ? 20.797 7.398 3.652 1 93.75 105 GLU A O 1
ATOM 850 N N . THR A 1 106 ? 21.938 5.691 4.598 1 92 106 THR A N 1
ATOM 851 C CA . THR A 1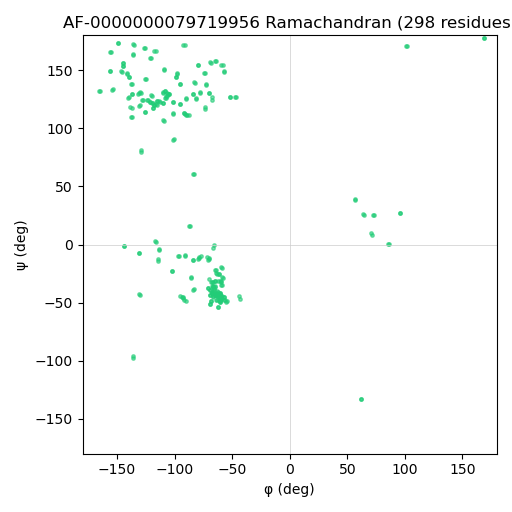 106 ? 22.609 5.309 3.355 1 92 106 THR A CA 1
ATOM 852 C C . THR A 1 106 ? 22.656 3.789 3.217 1 92 106 THR A C 1
ATOM 854 O O . THR A 1 106 ? 22.328 3.064 4.16 1 92 106 THR A O 1
ATOM 857 N N . GLY A 1 107 ? 22.922 3.322 1.994 1 90.81 107 GLY A N 1
ATOM 858 C CA . GLY A 1 107 ? 23.109 1.898 1.774 1 90.81 107 GLY A CA 1
ATOM 859 C C . GLY A 1 107 ? 21.891 1.064 2.109 1 90.81 107 GLY A C 1
ATOM 860 O O . GLY A 1 107 ? 20.781 1.391 1.693 1 90.81 107 GLY A O 1
ATOM 861 N N . GLU A 1 108 ? 22.141 0.016 2.826 1 92.12 108 GLU A N 1
ATOM 862 C CA . GLU A 1 108 ? 21.078 -0.951 3.135 1 92.12 108 GLU A CA 1
ATOM 863 C C . GLU A 1 108 ? 20.016 -0.341 4.047 1 92.12 108 GLU A C 1
ATOM 865 O O . GLU A 1 108 ? 18.844 -0.656 3.924 1 92.12 108 GLU A O 1
ATOM 870 N N . GLU A 1 109 ? 20.484 0.48 4.914 1 94.5 109 GLU A N 1
ATOM 871 C CA . GLU A 1 109 ? 19.531 1.122 5.816 1 94.5 109 GLU A CA 1
ATOM 872 C C . GLU A 1 109 ? 18.578 2.031 5.051 1 94.5 109 GLU A C 1
ATOM 874 O O . GLU A 1 109 ? 17.406 2.135 5.398 1 94.5 109 GLU A O 1
ATOM 879 N N . LEU A 1 110 ? 19.109 2.662 4.043 1 94.94 110 LEU A N 1
ATOM 880 C CA . LEU A 1 110 ? 18.266 3.512 3.211 1 94.94 110 LEU A CA 1
ATOM 881 C C . LEU A 1 110 ? 17.25 2.676 2.439 1 94.94 110 LEU A C 1
ATOM 883 O O . LEU A 1 110 ? 16.078 3.049 2.342 1 94.94 110 LEU A O 1
ATOM 887 N N . HIS A 1 111 ? 17.703 1.536 1.928 1 95.88 111 HIS A N 1
ATOM 888 C CA . HIS A 1 111 ? 16.797 0.652 1.211 1 95.88 111 HIS A CA 1
ATOM 889 C C . HIS A 1 111 ? 15.609 0.25 2.088 1 95.88 111 HIS A C 1
ATOM 891 O O . HIS A 1 111 ? 14.461 0.307 1.65 1 95.88 111 HIS A O 1
ATOM 897 N N . LYS A 1 112 ? 15.883 -0.097 3.262 1 96.12 112 LYS A N 1
ATOM 898 C CA . LYS A 1 112 ? 14.844 -0.501 4.199 1 96.12 112 LYS A CA 1
ATOM 899 C C . LYS A 1 112 ? 13.883 0.651 4.488 1 96.12 112 LYS A C 1
ATOM 901 O O . LYS A 1 112 ? 12.664 0.464 4.512 1 96.12 112 LYS A O 1
ATOM 906 N N . THR A 1 113 ? 14.469 1.795 4.691 1 95.94 113 THR A N 1
ATOM 907 C CA . THR A 1 113 ? 13.68 2.988 4.98 1 95.94 113 THR A CA 1
ATOM 908 C C . THR A 1 113 ? 12.734 3.305 3.824 1 95.94 113 THR A C 1
ATOM 910 O O . THR A 1 113 ? 11.547 3.568 4.039 1 95.94 113 THR A O 1
ATOM 913 N N . LEU A 1 114 ? 13.25 3.236 2.631 1 97.19 114 LEU A N 1
ATOM 914 C CA . LEU A 1 114 ? 12.453 3.527 1.446 1 97.19 114 LEU A CA 1
ATOM 915 C C . LEU A 1 114 ? 11.305 2.531 1.307 1 97.19 114 LEU A C 1
ATOM 917 O O . LEU A 1 114 ? 10.164 2.924 1.064 1 97.19 114 LEU A O 1
ATOM 921 N N . MET A 1 115 ? 11.562 1.288 1.502 1 98 115 MET A N 1
ATOM 922 C CA . MET A 1 115 ? 10.539 0.255 1.356 1 98 115 MET A CA 1
ATOM 923 C C . MET A 1 115 ? 9.492 0.361 2.465 1 98 115 MET A C 1
ATOM 925 O O . MET A 1 115 ? 8.297 0.3 2.199 1 98 115 MET A O 1
ATOM 929 N N . ASN A 1 116 ? 9.938 0.581 3.695 1 96.88 116 ASN A N 1
ATOM 930 C CA . ASN A 1 116 ? 9.023 0.665 4.828 1 96.88 116 ASN A CA 1
ATOM 931 C C . ASN A 1 116 ? 8.078 1.853 4.699 1 96.88 116 ASN A C 1
ATOM 933 O O . ASN A 1 116 ? 6.867 1.709 4.883 1 96.88 116 ASN A O 1
ATOM 937 N N . ASN A 1 117 ? 8.648 2.967 4.383 1 97.69 117 ASN A N 1
ATOM 938 C CA . ASN A 1 117 ? 7.828 4.168 4.27 1 97.69 117 ASN A CA 1
ATOM 939 C C . ASN A 1 117 ? 6.902 4.098 3.057 1 97.69 117 ASN A C 1
ATOM 941 O O . ASN A 1 117 ? 5.746 4.527 3.127 1 97.69 117 ASN A O 1
ATOM 945 N N . THR A 1 118 ? 7.391 3.561 1.942 1 98.56 118 THR A N 1
ATOM 946 C CA . THR A 1 118 ? 6.543 3.391 0.768 1 98.56 118 THR A CA 1
ATOM 947 C C . THR A 1 118 ? 5.359 2.479 1.08 1 98.56 118 THR A C 1
ATOM 949 O O . THR A 1 118 ? 4.215 2.814 0.778 1 98.56 118 THR A O 1
ATOM 952 N N . GLY A 1 119 ? 5.664 1.35 1.668 1 98.38 119 GLY A N 1
ATOM 953 C CA . GLY A 1 119 ? 4.602 0.43 2.043 1 98.38 119 GLY A CA 1
ATOM 954 C C . GLY A 1 119 ? 3.604 1.036 3.01 1 98.38 119 GLY A C 1
ATOM 955 O O . GLY A 1 119 ? 2.393 0.87 2.844 1 98.38 119 GLY A O 1
ATOM 956 N N . GLY A 1 120 ? 4.074 1.716 3.984 1 97.94 120 GLY A N 1
ATOM 957 C CA . GLY A 1 120 ? 3.221 2.326 4.992 1 97.94 120 GLY A CA 1
ATOM 958 C C . GLY A 1 120 ? 2.275 3.367 4.422 1 97.94 120 GLY A C 1
ATOM 959 O O . GLY A 1 120 ? 1.065 3.307 4.656 1 97.94 120 GLY A O 1
ATOM 960 N N . PHE A 1 121 ? 2.828 4.348 3.693 1 98.69 121 PHE A N 1
ATOM 961 C CA . PHE A 1 121 ? 2 5.422 3.16 1 98.69 121 PHE A CA 1
ATOM 962 C C . PHE A 1 121 ? 1.042 4.895 2.1 1 98.69 121 PHE A C 1
ATOM 964 O O . PHE A 1 121 ? -0.077 5.395 1.963 1 98.69 121 PHE A O 1
ATOM 971 N N . THR A 1 122 ? 1.465 3.854 1.335 1 98.75 122 THR A N 1
ATOM 972 C CA . THR A 1 122 ? 0.549 3.193 0.411 1 98.75 122 THR A CA 1
ATOM 973 C C . THR A 1 122 ? -0.646 2.607 1.159 1 98.75 122 THR A C 1
ATOM 975 O O . THR A 1 122 ? -1.795 2.818 0.766 1 98.75 122 THR A O 1
ATOM 978 N N . THR A 1 123 ? -0.375 1.919 2.248 1 98.69 123 THR A N 1
ATOM 979 C CA . THR A 1 123 ? -1.415 1.315 3.074 1 98.69 123 THR A CA 1
ATOM 980 C C . THR A 1 123 ? -2.361 2.383 3.617 1 98.69 123 THR A C 1
ATOM 982 O O . THR A 1 123 ? -3.578 2.191 3.633 1 98.69 123 THR A O 1
ATOM 985 N N . VAL A 1 124 ? -1.842 3.477 4.035 1 98.69 124 VAL A N 1
ATOM 986 C CA . VAL A 1 124 ? -2.631 4.574 4.582 1 98.69 124 VAL A CA 1
ATOM 987 C C . VAL A 1 124 ? -3.6 5.094 3.523 1 98.69 124 VAL A C 1
ATOM 989 O O . VAL A 1 124 ? -4.797 5.238 3.785 1 98.69 124 VAL A O 1
ATOM 992 N N . LEU A 1 125 ? -3.104 5.328 2.322 1 98.88 125 LEU A N 1
ATOM 993 C CA . LEU A 1 125 ? -3.939 5.871 1.257 1 98.88 125 LEU A CA 1
ATOM 994 C C . LEU A 1 125 ? -4.992 4.859 0.823 1 98.88 125 LEU A C 1
ATOM 996 O O . LEU A 1 125 ? -6.141 5.223 0.562 1 98.88 125 LEU A O 1
ATOM 1000 N N . ASP A 1 126 ? -4.594 3.611 0.713 1 98.81 126 ASP A N 1
ATOM 1001 C CA . ASP A 1 126 ? -5.555 2.572 0.352 1 98.81 126 ASP A CA 1
ATOM 1002 C C . ASP A 1 126 ? -6.652 2.449 1.405 1 98.81 126 ASP A C 1
ATOM 1004 O O . ASP A 1 126 ? -7.828 2.289 1.067 1 98.81 126 ASP A O 1
ATOM 1008 N N . GLY A 1 127 ? -6.27 2.502 2.688 1 98.75 127 GLY A N 1
ATOM 1009 C CA . GLY A 1 127 ? -7.238 2.471 3.771 1 98.75 127 GLY A CA 1
ATOM 1010 C C . GLY A 1 127 ? -8.156 3.676 3.783 1 98.75 127 GLY A C 1
ATOM 1011 O O . GLY A 1 127 ? -9.359 3.545 4.043 1 98.75 127 GLY A O 1
ATOM 1012 N N . LEU A 1 128 ? -7.555 4.844 3.533 1 98.81 128 LEU A N 1
ATOM 1013 C CA . LEU A 1 128 ? -8.352 6.059 3.41 1 98.81 128 LEU A CA 1
ATOM 1014 C C . LEU A 1 128 ? -9.445 5.891 2.355 1 98.81 128 LEU A C 1
ATOM 1016 O O . LEU A 1 128 ? -10.602 6.227 2.596 1 98.81 128 LEU A O 1
ATOM 1020 N N . LYS A 1 129 ? -9.07 5.395 1.159 1 98.81 129 LYS A N 1
ATOM 1021 C CA . LYS A 1 129 ? -10.016 5.191 0.06 1 98.81 129 LYS A CA 1
ATOM 1022 C C . LYS A 1 129 ? -11.156 4.277 0.48 1 98.81 129 LYS A C 1
ATOM 1024 O O . LYS A 1 129 ? -12.328 4.598 0.261 1 98.81 129 LYS A O 1
ATOM 1029 N N . ALA A 1 130 ? -10.836 3.16 1.105 1 98.75 130 ALA A N 1
ATOM 1030 C CA . ALA A 1 130 ? -11.859 2.217 1.549 1 98.75 130 ALA A CA 1
ATOM 1031 C C . ALA A 1 130 ? -12.812 2.869 2.543 1 98.75 130 ALA A C 1
ATOM 1033 O O . ALA A 1 130 ? -14.031 2.689 2.453 1 98.75 130 ALA A O 1
ATOM 1034 N N . TYR A 1 131 ? -12.273 3.621 3.457 1 98.75 131 TYR A N 1
ATOM 1035 C CA . TYR A 1 131 ? -13.078 4.223 4.512 1 98.75 131 TYR A CA 1
ATOM 1036 C C . TYR A 1 131 ? -13.984 5.312 3.953 1 98.75 131 TYR A C 1
ATO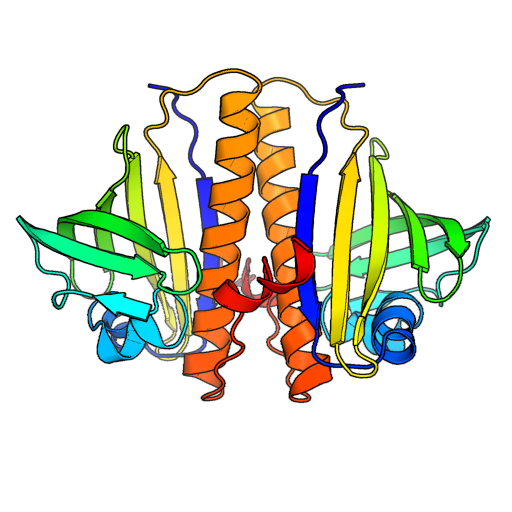M 1038 O O . TYR A 1 131 ? -15.195 5.301 4.184 1 98.75 131 TYR A O 1
ATOM 1046 N N . LEU A 1 132 ? -13.391 6.234 3.201 1 98.81 132 LEU A N 1
ATOM 1047 C CA . LEU A 1 132 ? -14.164 7.387 2.75 1 98.81 132 LEU A CA 1
ATOM 1048 C C . LEU A 1 132 ? -15.188 6.973 1.695 1 98.81 132 LEU A C 1
ATOM 1050 O O . LEU A 1 132 ? -16.297 7.504 1.662 1 98.81 132 LEU A O 1
ATOM 1054 N N . GLU A 1 133 ? -14.859 6.039 0.794 1 98.69 133 GLU A N 1
ATOM 1055 C CA . GLU A 1 133 ? -15.734 5.711 -0.327 1 98.69 133 GLU A CA 1
ATOM 1056 C C . GLU A 1 133 ? -16.781 4.668 0.074 1 98.69 133 GLU A C 1
ATOM 1058 O O . GLU A 1 133 ? -17.891 4.648 -0.469 1 98.69 133 GLU A O 1
ATOM 1063 N N . HIS A 1 134 ? -16.453 3.82 1.049 1 98.12 134 HIS A N 1
ATOM 1064 C CA . HIS A 1 134 ? -17.344 2.68 1.282 1 98.12 134 HIS A CA 1
ATOM 1065 C C . HIS A 1 134 ? -17.688 2.543 2.762 1 98.12 134 HIS A C 1
ATOM 1067 O O . HIS A 1 134 ? -18.484 1.692 3.139 1 98.12 134 HIS A O 1
ATOM 1073 N N . GLY A 1 135 ? -17.031 3.346 3.654 1 97.69 135 GLY A N 1
ATOM 1074 C CA . GLY A 1 135 ? -17.312 3.273 5.082 1 97.69 135 GLY A CA 1
ATOM 1075 C C . GLY A 1 135 ? -16.75 2.025 5.734 1 97.69 135 GLY A C 1
ATOM 1076 O O . GLY A 1 135 ? -17.281 1.558 6.746 1 97.69 135 GLY A O 1
ATOM 1077 N N . ILE A 1 136 ? -15.703 1.474 5.121 1 97.5 136 ILE A N 1
ATOM 1078 C CA . ILE A 1 136 ? -15.156 0.214 5.617 1 97.5 136 ILE A CA 1
ATOM 1079 C C . ILE A 1 136 ? -13.789 0.456 6.246 1 97.5 136 ILE A C 1
ATOM 1081 O O . ILE A 1 136 ? -12.938 1.125 5.66 1 97.5 136 ILE A O 1
ATOM 1085 N N . GLN A 1 137 ? -13.617 -0.067 7.453 1 97.19 137 GLN A N 1
ATOM 1086 C CA . GLN A 1 137 ? -12.305 -0.149 8.086 1 97.19 137 GLN A CA 1
ATOM 1087 C C . GLN A 1 137 ? -11.625 -1.479 7.777 1 97.19 137 GLN A C 1
ATOM 1089 O O . GLN A 1 137 ? -12.023 -2.523 8.297 1 97.19 137 GLN A O 1
ATOM 1094 N N . LEU A 1 138 ? -10.57 -1.48 7.059 1 96.81 138 LEU A N 1
ATOM 1095 C CA . LEU A 1 138 ? -9.945 -2.701 6.562 1 96.81 138 LEU A CA 1
ATOM 1096 C C . LEU A 1 138 ? -8.891 -3.209 7.543 1 96.81 138 LEU A C 1
ATOM 1098 O O . LEU A 1 138 ? -8.398 -4.328 7.398 1 96.81 138 LEU A O 1
ATOM 1102 N N . ASN A 1 139 ? -8.547 -2.42 8.57 1 96.31 139 ASN A N 1
ATOM 1103 C CA . ASN A 1 139 ? -7.543 -2.777 9.57 1 96.31 139 ASN A CA 1
ATOM 1104 C C . ASN A 1 139 ? -6.195 -3.086 8.922 1 96.31 139 ASN A C 1
ATOM 1106 O O . ASN A 1 139 ? -5.492 -4 9.352 1 96.31 139 ASN A O 1
ATOM 1110 N N . LEU A 1 140 ? -5.816 -2.35 7.906 1 98 140 LEU A N 1
ATOM 1111 C CA . LEU A 1 140 ? -4.629 -2.65 7.113 1 98 140 LEU A CA 1
ATOM 1112 C C . LEU A 1 140 ? -3.363 -2.5 7.953 1 98 140 LEU A C 1
ATOM 1114 O O . LEU A 1 140 ? -2.441 -3.311 7.84 1 98 140 LEU A O 1
ATOM 1118 N N . ILE A 1 141 ? -3.34 -1.53 8.781 1 95.75 141 ILE A N 1
ATOM 1119 C CA . ILE A 1 141 ? -2.143 -1.25 9.562 1 95.75 141 ILE A CA 1
ATOM 1120 C C . ILE A 1 141 ? -1.912 -2.373 10.57 1 95.75 141 ILE A C 1
ATOM 1122 O O . ILE A 1 141 ? -0.823 -2.947 10.633 1 95.75 141 ILE A O 1
ATOM 1126 N N . ALA A 1 142 ? -2.895 -2.758 11.297 1 94.06 142 ALA A N 1
ATOM 1127 C CA . ALA A 1 142 ? -2.793 -3.795 12.32 1 94.06 142 ALA A CA 1
ATOM 1128 C C . ALA A 1 142 ? -2.514 -5.156 11.695 1 94.06 142 ALA A C 1
ATOM 1130 O O . ALA A 1 142 ? -1.791 -5.977 12.273 1 94.06 142 ALA A O 1
ATOM 1131 N N . ASP A 1 143 ? -3.096 -5.402 10.562 1 96.25 143 ASP A N 1
ATOM 1132 C CA . ASP A 1 143 ? -3.045 -6.727 9.953 1 96.25 143 ASP A CA 1
ATOM 1133 C C . ASP A 1 143 ? -1.763 -6.91 9.141 1 96.25 143 ASP A C 1
ATOM 1135 O O . ASP A 1 143 ? -1.457 -8.016 8.695 1 96.25 143 ASP A O 1
ATOM 1139 N N . LYS A 1 144 ? -1.036 -5.84 8.867 1 95.38 144 LYS A N 1
ATOM 1140 C CA . LYS A 1 144 ? 0.245 -5.941 8.172 1 95.38 144 LYS A CA 1
ATOM 1141 C C . LYS A 1 144 ? 1.249 -6.75 8.992 1 95.38 144 LYS A C 1
ATOM 1143 O O . LYS A 1 144 ? 2.027 -7.527 8.438 1 95.38 144 LYS A O 1
ATOM 1148 N N . PHE A 1 145 ? 1.292 -6.57 10.266 1 90 145 PHE A N 1
ATOM 1149 C CA . PHE A 1 145 ? 2.125 -7.32 11.195 1 90 145 PHE A CA 1
ATOM 1150 C C . PHE A 1 145 ? 1.292 -7.859 12.352 1 90 145 PHE A C 1
ATOM 1152 O O . PHE A 1 145 ? 1.359 -7.34 13.469 1 90 145 PHE A O 1
ATOM 1159 N N . PRO A 1 146 ? 0.645 -8.969 12.055 1 82.06 146 PRO A N 1
ATOM 1160 C CA . PRO A 1 146 ? -0.239 -9.469 13.109 1 82.06 146 PRO A CA 1
ATOM 1161 C C . PRO A 1 146 ? 0.527 -9.961 14.328 1 82.06 146 PRO A C 1
ATOM 1163 O O . PRO A 1 146 ? 1.623 -10.516 14.195 1 82.06 146 PRO A O 1
ATOM 1166 N N . GLN A 1 147 ? 0.25 -9.516 15.5 1 68.88 147 GLN A N 1
ATOM 1167 C CA . GLN A 1 147 ? 0.895 -9.836 16.766 1 68.88 147 GLN A CA 1
ATOM 1168 C C . GLN A 1 147 ? 1.149 -11.336 16.891 1 68.88 147 GLN A C 1
ATOM 1170 O O . GLN A 1 147 ? 2.152 -11.75 17.469 1 68.88 147 GLN A O 1
ATOM 1175 N N . ASN A 1 148 ? 0.268 -12.133 16.578 1 58.66 148 ASN A N 1
ATOM 1176 C CA . ASN A 1 148 ? 0.428 -13.562 16.781 1 58.66 148 ASN A CA 1
ATOM 1177 C C . ASN A 1 148 ? 1.438 -14.164 15.812 1 58.66 148 ASN A C 1
ATOM 1179 O O . ASN A 1 148 ? 1.698 -15.367 15.844 1 58.66 148 ASN A O 1
ATOM 1183 N N . LEU A 1 149 ? 1.818 -13.469 14.805 1 57.72 149 LEU A N 1
ATOM 1184 C CA . LEU A 1 149 ? 2.807 -14.055 13.898 1 57.72 149 LEU A CA 1
ATOM 1185 C C . LEU A 1 149 ? 4.172 -14.148 14.578 1 57.72 149 LEU A C 1
ATOM 1187 O O . LEU A 1 149 ? 5.047 -14.883 14.117 1 57.72 149 LEU A O 1
ATOM 1191 N N . LYS A 1 150 ? 4.492 -13.281 15.484 1 44.31 150 LYS A N 1
ATOM 1192 C CA . LYS A 1 150 ? 5.77 -13.391 16.188 1 44.31 150 LYS A CA 1
ATOM 1193 C C . LYS A 1 150 ? 5.812 -14.633 17.062 1 44.31 150 LYS A C 1
ATOM 1195 O O . LYS A 1 150 ? 6.734 -14.805 17.875 1 44.31 150 LYS A O 1
ATOM 1200 N N . GLN A 1 151 ? 4.801 -15.352 17.125 1 33.12 151 GLN A N 1
ATOM 1201 C CA . GLN A 1 151 ? 5.039 -16.453 18.047 1 33.12 151 GLN A CA 1
ATOM 1202 C C . GLN A 1 151 ? 6.008 -17.469 17.453 1 33.12 151 GLN A C 1
ATOM 1204 O O . GLN A 1 151 ? 5.941 -17.781 16.25 1 33.12 151 GLN A O 1
ATOM 1209 N N . MET B 1 1 ? 23.797 -9.438 -9.305 1 63.91 1 MET B N 1
ATOM 1210 C CA . MET B 1 1 ? 22.453 -9.375 -8.711 1 63.91 1 MET B CA 1
ATOM 1211 C C . MET B 1 1 ? 22.531 -8.977 -7.242 1 63.91 1 MET B C 1
ATO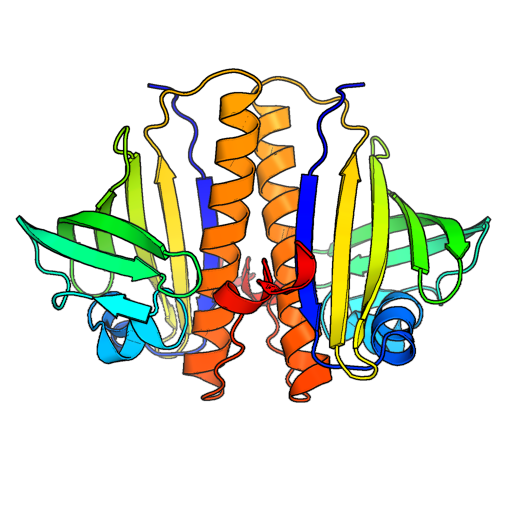M 1213 O O . MET B 1 1 ? 23.438 -9.398 -6.523 1 63.91 1 MET B O 1
ATOM 1217 N N . ASN B 1 2 ? 21.766 -7.883 -6.906 1 77.38 2 ASN B N 1
ATOM 1218 C CA . ASN B 1 2 ? 21.844 -7.496 -5.504 1 77.38 2 ASN B CA 1
ATOM 1219 C C . ASN B 1 2 ? 20.969 -8.383 -4.629 1 77.38 2 ASN B C 1
ATOM 1221 O O . ASN B 1 2 ? 20.156 -9.156 -5.141 1 77.38 2 ASN B O 1
ATOM 1225 N N . SER B 1 3 ? 21.266 -8.531 -3.395 1 89.19 3 SER B N 1
ATOM 1226 C CA . SER B 1 3 ? 20.594 -9.422 -2.451 1 89.19 3 SER B CA 1
ATOM 1227 C C . SER B 1 3 ? 19.391 -8.742 -1.808 1 89.19 3 SER B C 1
ATOM 1229 O O . SER B 1 3 ? 18.844 -9.234 -0.82 1 89.19 3 SER B O 1
ATOM 1231 N N . ILE B 1 4 ? 18.969 -7.652 -2.434 1 94 4 ILE B N 1
ATOM 1232 C CA . ILE B 1 4 ? 17.875 -6.898 -1.824 1 94 4 ILE B CA 1
ATOM 1233 C C . ILE B 1 4 ? 16.547 -7.531 -2.201 1 94 4 ILE B C 1
ATOM 1235 O O . ILE B 1 4 ? 16.344 -7.941 -3.346 1 94 4 ILE B O 1
ATOM 1239 N N . THR B 1 5 ? 15.625 -7.609 -1.273 1 97.69 5 THR B N 1
ATOM 1240 C CA . THR B 1 5 ? 14.281 -8.156 -1.473 1 97.69 5 THR B CA 1
ATOM 1241 C C . THR B 1 5 ? 13.219 -7.133 -1.089 1 97.69 5 THR B C 1
ATOM 1243 O O . THR B 1 5 ? 13.281 -6.539 -0.012 1 97.69 5 THR B O 1
ATOM 1246 N N . VAL B 1 6 ? 12.344 -6.859 -2.02 1 98.38 6 VAL B N 1
ATOM 1247 C CA . VAL B 1 6 ? 11.117 -6.141 -1.696 1 98.38 6 VAL B CA 1
ATOM 1248 C C . VAL B 1 6 ? 10.117 -7.094 -1.048 1 98.38 6 VAL B C 1
ATOM 1250 O O . VAL B 1 6 ? 9.867 -8.188 -1.56 1 98.38 6 VAL B O 1
ATOM 1253 N N . GLU B 1 7 ? 9.555 -6.664 0.08 1 98 7 GLU B N 1
ATOM 1254 C CA . GLU B 1 7 ? 8.586 -7.508 0.775 1 98 7 GLU B CA 1
ATOM 1255 C C . GLU B 1 7 ? 7.332 -6.719 1.135 1 98 7 GLU B C 1
ATOM 1257 O O . GLU B 1 7 ? 7.418 -5.578 1.596 1 98 7 GLU B O 1
ATOM 1262 N N . ALA B 1 8 ? 6.195 -7.215 0.819 1 98.5 8 ALA B N 1
ATOM 1263 C CA . ALA B 1 8 ? 4.887 -6.742 1.257 1 98.5 8 ALA B CA 1
ATOM 1264 C C . ALA B 1 8 ? 4.086 -7.867 1.91 1 98.5 8 ALA B C 1
ATOM 1266 O O . ALA B 1 8 ? 4.156 -9.023 1.476 1 98.5 8 ALA B O 1
ATOM 1267 N N . GLN B 1 9 ? 3.314 -7.574 2.963 1 98.44 9 GLN B N 1
ATOM 1268 C CA . GLN B 1 9 ? 2.594 -8.609 3.693 1 98.44 9 GLN B CA 1
ATOM 1269 C C . GLN B 1 9 ? 1.242 -8.102 4.184 1 98.44 9 GLN B C 1
ATOM 1271 O O . GLN B 1 9 ? 1.057 -6.895 4.367 1 98.44 9 GLN B O 1
ATOM 1276 N N . MET B 1 10 ? 0.333 -8.992 4.41 1 98.69 10 MET B N 1
ATOM 1277 C CA . MET B 1 10 ? -1.013 -8.656 4.867 1 98.69 10 MET B CA 1
ATOM 1278 C C . MET B 1 10 ? -1.736 -9.898 5.383 1 98.69 10 MET B C 1
ATOM 1280 O O . MET B 1 10 ? -1.696 -10.953 4.75 1 98.69 10 MET B O 1
ATOM 1284 N N . MET B 1 11 ? -2.316 -9.797 6.512 1 98.38 11 MET B N 1
ATOM 1285 C CA . MET B 1 11 ? -3.213 -10.859 6.973 1 98.38 11 MET B CA 1
ATOM 1286 C C . MET B 1 11 ? -4.598 -10.711 6.348 1 98.38 11 MET B C 1
ATOM 1288 O O . MET B 1 11 ? -5.18 -9.625 6.371 1 98.38 11 MET B O 1
ATOM 1292 N N . ILE B 1 12 ? -5.07 -11.703 5.742 1 98.69 12 ILE B N 1
ATOM 1293 C CA . ILE B 1 12 ? -6.395 -11.797 5.133 1 98.69 12 ILE B CA 1
ATOM 1294 C C . ILE B 1 12 ? -7.281 -12.727 5.957 1 98.69 12 ILE B C 1
ATOM 1296 O O . ILE B 1 12 ? -6.906 -13.867 6.227 1 98.69 12 ILE B O 1
ATOM 1300 N N . ARG B 1 13 ? -8.438 -12.289 6.367 1 98.31 13 ARG B N 1
ATOM 1301 C CA . ARG B 1 13 ? -9.344 -13.07 7.211 1 98.31 13 ARG B CA 1
ATOM 1302 C C . ARG B 1 13 ? -10.188 -14.023 6.375 1 98.31 13 ARG B C 1
ATOM 1304 O O . ARG B 1 13 ? -11.422 -13.945 6.391 1 98.31 13 ARG B O 1
ATOM 1311 N N . LYS B 1 14 ? -9.555 -14.922 5.684 1 98.75 14 LYS B N 1
ATOM 1312 C CA . LYS B 1 14 ? -10.109 -16 4.863 1 98.75 14 LYS B CA 1
ATOM 1313 C C . LYS B 1 14 ? -9.242 -17.25 4.941 1 98.75 14 LYS B C 1
ATOM 1315 O O . LYS B 1 14 ? -8.055 -17.172 5.254 1 98.75 14 LYS B O 1
ATOM 1320 N N . PRO B 1 15 ? -9.82 -18.453 4.73 1 98.81 15 PRO B N 1
ATOM 1321 C CA . PRO B 1 15 ? -9.031 -19.688 4.691 1 98.81 15 PRO B CA 1
ATOM 1322 C C . PRO B 1 15 ? -7.926 -19.656 3.635 1 98.81 15 PRO B C 1
ATOM 1324 O O . PRO B 1 15 ? -8.094 -19.031 2.582 1 98.81 15 PRO B O 1
ATOM 1327 N N . VAL B 1 16 ? -6.859 -20.328 3.918 1 98.75 16 VAL B N 1
ATOM 1328 C CA . VAL B 1 16 ? -5.664 -20.281 3.084 1 98.75 16 VAL B CA 1
ATOM 1329 C C . VAL B 1 16 ? -6 -20.75 1.668 1 98.75 16 VAL B C 1
ATOM 1331 O O . VAL B 1 16 ? -5.449 -20.234 0.692 1 98.75 16 VAL B O 1
ATOM 1334 N N . GLU B 1 17 ? -6.902 -21.703 1.536 1 98.81 17 GLU B N 1
ATOM 1335 C CA . GLU B 1 17 ? -7.277 -22.203 0.216 1 98.81 17 GLU B CA 1
ATOM 1336 C C . GLU B 1 17 ? -7.887 -21.094 -0.64 1 98.81 17 GLU B C 1
ATOM 1338 O O . GLU B 1 17 ? -7.594 -21 -1.832 1 98.81 17 GLU B O 1
ATOM 1343 N N . GLU B 1 18 ? -8.766 -20.297 -0.025 1 98.88 18 GLU B N 1
ATOM 1344 C CA . GLU B 1 18 ? -9.422 -19.203 -0.732 1 98.88 18 GLU B CA 1
ATOM 1345 C C . GLU B 1 18 ? -8.414 -18.125 -1.128 1 98.88 18 GLU B C 1
ATOM 1347 O O . GLU B 1 18 ? -8.445 -17.625 -2.254 1 98.88 18 GLU B O 1
ATOM 1352 N N . VAL B 1 19 ? -7.543 -17.766 -0.209 1 98.94 19 VAL B N 1
ATOM 1353 C CA . VAL B 1 19 ? -6.551 -16.734 -0.454 1 98.94 19 VAL B CA 1
ATOM 1354 C C . VAL B 1 19 ? -5.582 -17.188 -1.544 1 98.94 19 VAL B C 1
ATOM 1356 O O . VAL B 1 19 ? -5.258 -16.422 -2.453 1 98.94 19 VAL B O 1
ATOM 1359 N N . PHE B 1 20 ? -5.145 -18.438 -1.489 1 98.94 20 PHE B N 1
ATOM 1360 C CA . PHE B 1 20 ? -4.25 -19.031 -2.479 1 98.94 20 PHE B CA 1
ATOM 1361 C C . PHE B 1 20 ? -4.891 -19.016 -3.861 1 98.94 20 PHE B C 1
ATOM 1363 O O . PHE B 1 20 ? -4.273 -18.578 -4.832 1 98.94 20 PHE B O 1
ATOM 1370 N N . LYS B 1 21 ? -6.094 -19.453 -3.922 1 98.81 21 LYS B N 1
ATOM 1371 C CA . LYS B 1 21 ? -6.828 -19.516 -5.184 1 98.81 21 LYS B CA 1
ATOM 1372 C C . LYS B 1 21 ? -6.965 -18.141 -5.824 1 98.81 21 LYS B C 1
ATOM 1374 O O . LYS B 1 21 ? -6.949 -18.031 -7.051 1 98.81 21 LYS B O 1
ATOM 1379 N N . ALA B 1 22 ? -7.043 -17.141 -5.004 1 98.88 22 ALA B N 1
ATOM 1380 C CA . ALA B 1 22 ? -7.219 -15.773 -5.5 1 98.88 22 ALA B CA 1
ATOM 1381 C C . ALA B 1 22 ? -6.043 -15.352 -6.375 1 98.88 22 ALA B C 1
ATOM 1383 O O . ALA B 1 22 ? -6.195 -14.516 -7.27 1 98.88 22 ALA B O 1
ATOM 1384 N N . PHE B 1 23 ? -4.828 -15.953 -6.18 1 98.88 23 PHE B N 1
ATOM 1385 C CA . PHE B 1 23 ? -3.654 -15.586 -6.969 1 98.88 23 PHE B CA 1
ATOM 1386 C C . PHE B 1 23 ? -3.465 -16.547 -8.133 1 98.88 23 PHE B C 1
ATOM 1388 O O . PHE B 1 23 ? -2.643 -16.312 -9.023 1 98.88 23 PHE B O 1
ATOM 1395 N N . ILE B 1 24 ? -4.207 -17.641 -8.148 1 98.81 24 ILE B N 1
ATOM 1396 C CA . ILE B 1 24 ? -4.078 -18.656 -9.18 1 98.81 24 ILE B CA 1
ATOM 1397 C C . ILE B 1 24 ? -5.082 -18.391 -10.297 1 98.81 24 ILE B C 1
ATOM 1399 O O . ILE B 1 24 ? -4.742 -18.484 -11.477 1 98.81 24 ILE B O 1
ATOM 1403 N N . ASP B 1 25 ? -6.312 -18.094 -9.938 1 98.69 25 ASP B N 1
ATOM 1404 C CA . ASP B 1 25 ? -7.445 -17.938 -10.844 1 98.69 25 ASP B CA 1
ATOM 1405 C C . ASP B 1 25 ? -7.582 -16.5 -11.312 1 98.69 25 ASP B C 1
ATOM 1407 O O . ASP B 1 25 ? -7.984 -15.625 -10.539 1 98.69 25 ASP B O 1
ATOM 1411 N N . PRO B 1 26 ? -7.336 -16.234 -12.547 1 98.31 26 PRO B N 1
ATOM 1412 C CA . PRO B 1 26 ? -7.391 -14.859 -13.016 1 98.31 26 PRO B CA 1
ATOM 1413 C C . PRO B 1 26 ? -8.781 -14.242 -12.891 1 98.31 26 PRO B C 1
ATOM 1415 O O . PRO B 1 26 ? -8.922 -13.016 -12.844 1 98.31 26 PRO B O 1
ATOM 1418 N N . ASN B 1 27 ? -9.859 -15.078 -12.891 1 98 27 ASN B N 1
ATOM 1419 C CA . ASN B 1 27 ? -11.203 -14.547 -12.672 1 98 27 ASN B CA 1
ATOM 1420 C C . ASN B 1 27 ? -11.297 -13.812 -11.336 1 98 27 ASN B C 1
ATOM 1422 O O . ASN B 1 27 ? -12.117 -12.906 -11.172 1 98 27 ASN B O 1
ATOM 1426 N N . ILE B 1 28 ? -10.484 -14.242 -10.391 1 98.44 28 ILE B N 1
ATOM 1427 C CA . ILE B 1 28 ? -10.461 -13.609 -9.086 1 98.44 28 ILE B CA 1
ATOM 1428 C C . ILE B 1 28 ? -9.391 -12.516 -9.055 1 98.44 28 ILE B C 1
ATOM 1430 O O . ILE B 1 28 ? -9.641 -11.398 -8.609 1 98.44 28 ILE B O 1
ATOM 1434 N N . THR B 1 29 ? -8.188 -12.789 -9.562 1 98.69 29 THR B N 1
ATOM 1435 C CA . THR B 1 29 ? -7.047 -11.891 -9.469 1 98.69 29 THR B CA 1
ATOM 1436 C C . THR B 1 29 ? -7.355 -10.562 -10.164 1 98.69 29 THR B C 1
ATOM 1438 O O . THR B 1 29 ? -6.895 -9.508 -9.727 1 98.69 29 THR B O 1
ATOM 1441 N N . THR B 1 30 ? -8.188 -10.562 -11.234 1 98.19 30 THR B N 1
ATOM 1442 C CA . THR B 1 30 ? -8.492 -9.367 -12.016 1 98.19 30 THR B CA 1
ATOM 1443 C C . THR B 1 30 ? -9.359 -8.398 -11.211 1 98.19 30 THR B C 1
ATOM 1445 O O . THR B 1 30 ? -9.531 -7.242 -11.594 1 98.19 30 THR B O 1
ATOM 1448 N N . GLN B 1 31 ? -9.875 -8.859 -10.109 1 97.88 31 GLN B N 1
ATOM 1449 C CA . GLN B 1 31 ? -10.734 -8.008 -9.289 1 97.88 31 GLN B CA 1
ATOM 1450 C C . GLN B 1 31 ? -9.906 -7.047 -8.438 1 97.88 31 GLN B C 1
ATOM 1452 O O . GLN B 1 31 ? -10.438 -6.09 -7.879 1 97.88 31 GLN B O 1
ATOM 1457 N N . PHE B 1 32 ? -8.531 -7.297 -8.367 1 98.06 32 PHE B N 1
ATOM 1458 C CA . PHE B 1 32 ? -7.777 -6.453 -7.449 1 98.06 32 PHE B CA 1
ATOM 1459 C C . PHE B 1 32 ? -6.395 -6.145 -8.016 1 98.06 32 PHE B C 1
ATOM 1461 O O . PHE B 1 32 ? -5.629 -5.391 -7.41 1 98.06 32 PHE B O 1
ATOM 1468 N N . TRP B 1 33 ? -5.996 -6.641 -9.18 1 98.06 33 TRP B N 1
ATOM 1469 C CA . TRP B 1 33 ? -4.617 -6.477 -9.633 1 98.06 33 TRP B CA 1
ATOM 1470 C C . TRP B 1 33 ? -4.566 -6.086 -11.102 1 98.06 33 TRP B C 1
ATOM 1472 O O . TRP B 1 33 ? -4.75 -4.914 -11.445 1 98.06 33 TRP B O 1
ATOM 1482 N N . PHE B 1 34 ? -4.402 -6.961 -12.039 1 97.75 34 PHE B N 1
ATOM 1483 C CA . PHE B 1 34 ? -4.398 -6.695 -13.469 1 97.75 34 PHE B CA 1
ATOM 1484 C C . PHE B 1 34 ? -5.793 -6.879 -14.055 1 97.75 34 PHE B C 1
ATOM 1486 O O . PHE B 1 34 ? -6.691 -7.391 -13.391 1 97.75 34 PHE B O 1
ATOM 1493 N N . THR B 1 35 ? -5.984 -6.516 -15.289 1 97.81 35 THR B N 1
ATOM 1494 C CA . THR B 1 35 ? -7.336 -6.469 -15.836 1 97.81 35 THR B CA 1
ATOM 1495 C C . THR B 1 35 ? -7.598 -7.684 -16.719 1 97.81 35 THR B C 1
ATOM 1497 O O . THR B 1 35 ? -8.75 -8.008 -17.016 1 97.81 35 THR B O 1
ATOM 1500 N N . LYS B 1 36 ? -6.527 -8.289 -17.234 1 98.12 36 LYS B N 1
ATOM 1501 C CA . LYS B 1 36 ? -6.668 -9.453 -18.125 1 98.12 36 LYS B CA 1
ATOM 1502 C C . LYS B 1 36 ? -5.516 -10.43 -17.922 1 98.12 36 LYS B C 1
ATOM 1504 O O . LYS B 1 36 ? -4.398 -10.031 -17.578 1 98.12 36 LYS B O 1
ATOM 1509 N N . SER B 1 37 ? -5.785 -11.648 -18.109 1 98.44 37 SER B N 1
ATOM 1510 C CA . SER B 1 37 ? -4.789 -12.719 -18.109 1 98.44 37 SER B CA 1
ATOM 1511 C C . SER B 1 37 ? -5.094 -13.758 -19.172 1 98.44 37 SER B C 1
ATOM 1513 O O . SER B 1 37 ? -6.262 -14.016 -19.484 1 98.44 37 SER B O 1
ATOM 1515 N N . SER B 1 38 ? -4.082 -14.367 -19.766 1 98.62 38 SER B N 1
ATOM 1516 C CA . SER B 1 38 ? -4.27 -15.383 -20.797 1 98.62 38 SER B CA 1
ATOM 1517 C C . SER B 1 38 ? -4.664 -16.719 -20.203 1 98.62 38 SER B C 1
ATOM 1519 O O . SER B 1 38 ? -5.031 -17.656 -20.922 1 98.62 38 SER B O 1
ATOM 1521 N N . GLY B 1 39 ? -4.609 -16.938 -18.828 1 98.62 39 GLY B N 1
ATOM 1522 C CA . GLY B 1 39 ? -5.016 -18.172 -18.203 1 98.62 39 GLY B CA 1
ATOM 1523 C C . GLY B 1 39 ? -4.602 -18.266 -16.75 1 98.62 39 GLY B C 1
ATOM 1524 O O . GLY B 1 39 ? -4.016 -17.328 -16.203 1 98.62 39 GLY B O 1
ATOM 1525 N N . PRO B 1 40 ? -4.98 -19.359 -16.078 1 98.75 40 PRO B N 1
ATOM 1526 C CA . PRO B 1 40 ? -4.539 -19.562 -14.695 1 98.75 40 PRO B CA 1
ATOM 1527 C C . PRO B 1 40 ? -3.045 -19.859 -14.594 1 98.75 40 PRO B C 1
ATOM 1529 O O . PRO B 1 40 ? -2.426 -20.281 -15.57 1 98.75 40 PRO B O 1
ATOM 1532 N N . LEU B 1 41 ? -2.447 -19.578 -13.367 1 98.81 41 LEU B N 1
ATOM 1533 C CA . LEU B 1 41 ? -1.054 -19.953 -13.141 1 98.81 41 LEU B CA 1
ATOM 1534 C C . LEU B 1 41 ? -0.899 -21.453 -13.031 1 98.81 41 LEU B C 1
ATOM 1536 O O . LEU B 1 41 ? -1.691 -22.125 -12.359 1 98.81 41 LEU B O 1
ATOM 1540 N N . LYS B 1 42 ? -0.01 -21.953 -13.727 1 98.62 42 LYS B N 1
ATOM 1541 C CA . LYS B 1 42 ? 0.386 -23.359 -13.688 1 98.62 42 LYS B CA 1
ATOM 1542 C C . LYS B 1 42 ? 1.905 -23.516 -13.727 1 98.62 42 LYS B C 1
ATOM 1544 O O . LYS B 1 42 ? 2.584 -22.797 -14.469 1 98.62 42 LYS B O 1
ATOM 1549 N N . LYS B 1 43 ? 2.391 -24.453 -12.875 1 98.56 43 LYS B N 1
ATOM 1550 C CA . LYS B 1 43 ? 3.83 -24.688 -12.812 1 98.56 43 LYS B CA 1
ATOM 1551 C C . LYS B 1 43 ? 4.406 -24.938 -14.203 1 98.56 43 LYS B C 1
ATOM 1553 O O . LYS B 1 43 ? 3.873 -25.734 -14.969 1 98.56 43 LYS B O 1
ATOM 1558 N N . GLY B 1 44 ? 5.395 -24.188 -14.523 1 98.44 44 GLY B N 1
ATOM 1559 C CA . GLY B 1 44 ? 6.129 -24.375 -15.766 1 98.44 44 GLY B CA 1
ATOM 1560 C C . GLY B 1 44 ? 5.496 -23.656 -16.938 1 98.44 44 GLY B C 1
ATOM 1561 O O . GLY B 1 44 ? 6.016 -23.703 -18.062 1 98.44 44 GLY B O 1
ATOM 1562 N N . LYS B 1 45 ? 4.453 -22.984 -16.781 1 98.56 45 LYS B N 1
ATOM 1563 C CA . LYS B 1 45 ? 3.748 -22.328 -17.875 1 98.56 45 LYS B CA 1
ATOM 1564 C C . LYS B 1 45 ? 3.902 -20.812 -17.797 1 98.56 45 LYS B C 1
ATOM 1566 O O . LYS B 1 45 ? 4.125 -20.266 -16.703 1 98.56 45 LYS B O 1
ATOM 1571 N N . THR B 1 46 ? 3.865 -20.203 -18.953 1 98.62 46 THR B N 1
ATOM 1572 C CA . THR B 1 46 ? 3.902 -18.75 -19.062 1 98.62 46 THR B CA 1
ATOM 1573 C C . THR B 1 46 ? 2.52 -18.188 -19.406 1 98.62 46 THR B C 1
ATOM 1575 O O . THR B 1 46 ? 1.807 -18.75 -20.234 1 98.62 46 THR B O 1
ATOM 1578 N N . VAL B 1 47 ? 2.105 -17.219 -18.641 1 98.62 47 VAL B N 1
ATOM 1579 C CA . VAL B 1 47 ? 0.883 -16.484 -18.953 1 98.62 47 VAL B CA 1
ATOM 1580 C C . VAL B 1 47 ? 1.213 -15.023 -19.25 1 98.62 47 VAL B C 1
ATOM 1582 O O . VAL B 1 47 ? 2.334 -14.57 -18.984 1 98.62 47 VAL B O 1
ATOM 1585 N N . THR B 1 48 ? 0.282 -14.297 -19.797 1 98.5 48 THR B N 1
ATOM 1586 C CA . THR B 1 48 ? 0.384 -12.859 -20.031 1 98.5 48 THR B CA 1
ATOM 1587 C C . THR B 1 48 ? -0.617 -12.094 -19.172 1 98.5 48 THR B C 1
ATOM 1589 O O . THR B 1 48 ? -1.812 -12.406 -19.188 1 98.5 48 THR B O 1
ATOM 1592 N N . TRP B 1 49 ? -0.135 -11.172 -18.375 1 98.25 49 TRP B N 1
ATOM 1593 C CA . TRP B 1 49 ? -0.979 -10.227 -17.656 1 98.25 49 TRP B CA 1
ATOM 1594 C C . TRP B 1 49 ? -1.038 -8.883 -18.375 1 98.25 49 TRP B C 1
ATOM 1596 O O . TRP B 1 49 ? -0.044 -8.438 -18.938 1 98.25 49 TRP B O 1
ATOM 1606 N N . GLU B 1 50 ? -2.215 -8.25 -18.328 1 98 50 GLU B N 1
ATOM 1607 C CA . GLU B 1 50 ? -2.379 -6.941 -18.938 1 98 50 GLU B CA 1
ATOM 1608 C C . GLU B 1 50 ? -3.01 -5.949 -17.969 1 98 50 GLU B C 1
ATOM 1610 O O . GLU B 1 50 ? -3.918 -6.301 -17.203 1 98 50 GLU B O 1
ATOM 1615 N N . TRP B 1 51 ? -2.447 -4.844 -17.844 1 96.81 51 TRP B N 1
ATOM 1616 C CA . TRP B 1 51 ? -3.061 -3.652 -17.266 1 96.81 51 TRP B CA 1
ATOM 1617 C C . TRP B 1 51 ? -3.527 -2.697 -18.359 1 96.81 51 TRP B C 1
ATOM 1619 O O . TRP B 1 51 ? -2.793 -1.788 -18.75 1 96.81 51 TRP B O 1
ATOM 1629 N N . GLU B 1 52 ? -4.727 -2.852 -18.781 1 94.81 52 GLU B N 1
ATOM 1630 C CA . GLU B 1 52 ? -5.223 -2.145 -19.953 1 94.81 52 GLU B CA 1
ATOM 1631 C C . GLU B 1 52 ? -5.27 -0.638 -19.719 1 94.81 52 GLU B C 1
ATOM 1633 O O . GLU B 1 52 ? -5.023 0.149 -20.641 1 94.81 52 GLU B O 1
ATOM 1638 N N . MET B 1 53 ? -5.496 -0.244 -18.547 1 90.44 53 MET B N 1
ATOM 1639 C CA . MET B 1 53 ? -5.59 1.172 -18.203 1 90.44 53 MET B CA 1
ATOM 1640 C C . MET B 1 53 ? -4.254 1.874 -18.422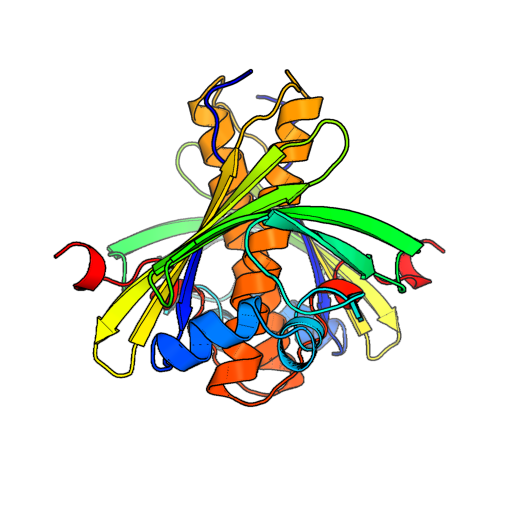 1 90.44 53 MET B C 1
ATOM 1642 O O . MET B 1 53 ? -4.211 3.094 -18.594 1 90.44 53 MET B O 1
ATOM 1646 N N . TYR B 1 54 ? -3.199 1.124 -18.422 1 92.06 54 TYR B N 1
ATOM 1647 C CA . TYR B 1 54 ? -1.867 1.687 -18.609 1 92.06 54 TYR B CA 1
ATOM 1648 C C . TYR B 1 54 ? -1.258 1.218 -19.922 1 92.06 54 TYR B C 1
ATOM 1650 O O . TYR B 1 54 ? -0.131 1.589 -20.266 1 92.06 54 TYR B O 1
ATOM 1658 N N . GLY B 1 55 ? -1.918 0.371 -20.609 1 93.56 55 GLY B N 1
ATOM 1659 C CA . GLY B 1 55 ? -1.328 -0.241 -21.797 1 93.56 55 GLY B CA 1
ATOM 1660 C C . GLY B 1 55 ? -0.116 -1.097 -21.484 1 93.56 55 GLY B C 1
ATOM 1661 O O . GLY B 1 55 ? 0.789 -1.229 -22.312 1 93.56 55 GLY B O 1
ATOM 1662 N N . ALA B 1 56 ? -0.023 -1.616 -20.312 1 94.19 56 ALA B N 1
ATOM 1663 C CA . ALA B 1 56 ? 1.113 -2.42 -19.859 1 94.19 56 ALA B CA 1
ATOM 1664 C C . ALA B 1 56 ? 0.814 -3.91 -19.984 1 94.19 56 ALA B C 1
ATOM 1666 O O . ALA B 1 56 ? -0.328 -4.34 -19.812 1 94.19 56 ALA B O 1
ATOM 1667 N N . VAL B 1 57 ? 1.87 -4.637 -20.266 1 96.88 57 VAL B N 1
ATOM 1668 C CA . VAL B 1 57 ? 1.781 -6.082 -20.438 1 96.88 57 VAL B CA 1
ATOM 1669 C C . VAL B 1 57 ? 2.992 -6.75 -19.781 1 96.88 57 VAL B C 1
ATOM 1671 O O . VAL B 1 57 ? 4.105 -6.227 -19.844 1 96.88 57 VAL B O 1
ATOM 1674 N N . ALA B 1 58 ? 2.773 -7.918 -19.188 1 96.75 58 ALA B N 1
ATOM 1675 C CA . ALA B 1 58 ? 3.869 -8.688 -18.609 1 96.75 58 ALA B CA 1
ATOM 1676 C C . ALA B 1 58 ? 3.738 -10.172 -18.938 1 96.75 58 ALA B C 1
ATOM 1678 O O . ALA B 1 58 ? 2.654 -10.75 -18.812 1 96.75 58 ALA B O 1
ATOM 1679 N N . GLU B 1 59 ? 4.82 -10.688 -19.422 1 98.19 59 GLU B N 1
ATOM 1680 C CA . GLU B 1 59 ? 4.918 -12.141 -19.484 1 98.19 59 GLU B CA 1
ATOM 1681 C C . GLU B 1 59 ? 5.383 -12.727 -18.156 1 98.19 59 GLU B C 1
ATOM 1683 O O . GLU B 1 59 ? 6.43 -12.344 -17.641 1 98.19 59 GLU B O 1
ATOM 1688 N N . VAL B 1 60 ? 4.637 -13.734 -17.672 1 98.44 60 VAL B N 1
ATOM 1689 C CA . VAL B 1 60 ? 4.867 -14.242 -16.328 1 98.44 60 VAL B CA 1
ATOM 1690 C C . VAL B 1 60 ? 5.094 -15.75 -16.359 1 98.44 60 VAL B C 1
ATOM 1692 O O . VAL B 1 60 ? 4.176 -16.516 -16.688 1 98.44 60 VAL B O 1
ATOM 1695 N N . LEU B 1 61 ? 6.273 -16.109 -16.016 1 98.69 61 LEU B N 1
ATOM 1696 C CA . LEU B 1 61 ? 6.598 -17.531 -15.898 1 98.69 61 LEU B CA 1
ATOM 1697 C C . LEU B 1 61 ? 6.336 -18.031 -14.477 1 98.69 61 LEU B C 1
ATOM 1699 O O . LEU B 1 61 ? 6.844 -17.453 -13.516 1 98.69 61 LEU B O 1
ATOM 1703 N N . THR B 1 62 ? 5.539 -19.109 -14.391 1 98.88 62 THR B N 1
ATOM 1704 C CA . THR B 1 62 ? 5.348 -19.75 -13.102 1 98.88 62 THR B CA 1
ATOM 1705 C C . THR B 1 62 ? 6.418 -20.828 -12.867 1 98.88 62 THR B C 1
ATOM 1707 O O . THR B 1 62 ? 6.402 -21.875 -13.508 1 98.88 62 THR B O 1
ATOM 1710 N N . LYS B 1 63 ? 7.266 -20.562 -11.938 1 98.81 63 LYS B N 1
ATOM 1711 C CA . LYS B 1 63 ? 8.391 -21.469 -11.695 1 98.81 63 LYS B CA 1
ATOM 1712 C C . LYS B 1 63 ? 7.98 -22.625 -10.805 1 98.81 63 LYS B C 1
ATOM 1714 O O . LYS B 1 63 ? 8.445 -23.766 -10.984 1 98.81 63 LYS B O 1
ATOM 1719 N N . ASP B 1 64 ? 7.172 -22.375 -9.836 1 98.81 64 ASP B N 1
ATOM 1720 C CA . ASP B 1 64 ? 6.766 -23.406 -8.891 1 98.81 64 ASP B CA 1
ATOM 1721 C C . ASP B 1 64 ? 5.426 -23.062 -8.242 1 98.81 64 ASP B C 1
ATOM 1723 O O . ASP B 1 64 ? 5.082 -21.875 -8.109 1 98.81 64 ASP B O 1
ATOM 1727 N N . ILE B 1 65 ? 4.691 -24.031 -7.898 1 98.88 65 ILE B N 1
ATOM 1728 C CA . ILE B 1 65 ? 3.465 -23.906 -7.113 1 98.88 65 ILE B CA 1
ATOM 1729 C C . ILE B 1 65 ? 3.406 -25.031 -6.074 1 98.88 65 ILE B C 1
ATOM 1731 O O . ILE B 1 65 ? 3.479 -26.203 -6.422 1 98.88 65 ILE B O 1
ATOM 1735 N N . VAL B 1 66 ? 3.396 -24.703 -4.883 1 98.81 66 VAL B N 1
ATOM 1736 C CA . VAL B 1 66 ? 3.057 -25.594 -3.783 1 98.81 66 VAL B CA 1
ATOM 1737 C C . VAL B 1 66 ? 1.706 -25.203 -3.191 1 98.81 66 VAL B C 1
ATOM 1739 O O . VAL B 1 66 ? 1.591 -24.172 -2.527 1 98.81 66 VAL B O 1
ATOM 1742 N N . PRO B 1 67 ? 0.675 -26 -3.457 1 98.62 67 PRO B N 1
ATOM 1743 C CA . PRO B 1 67 ? -0.685 -25.609 -3.084 1 98.62 67 PRO B CA 1
ATOM 1744 C C . PRO B 1 67 ? -0.776 -25.094 -1.65 1 98.62 67 PRO B C 1
ATOM 1746 O O . PRO B 1 67 ? -0.282 -25.734 -0.725 1 98.62 67 PRO B O 1
ATOM 1749 N N . ASN B 1 68 ? -1.344 -23.906 -1.484 1 98.75 68 ASN B N 1
ATOM 1750 C CA . ASN B 1 68 ? -1.667 -23.234 -0.224 1 98.75 68 ASN B CA 1
ATOM 1751 C C . ASN B 1 68 ? -0.41 -22.766 0.501 1 98.75 68 ASN B C 1
ATOM 1753 O O . ASN B 1 68 ? -0.476 -22.344 1.655 1 98.75 68 ASN B O 1
ATOM 1757 N N . LYS B 1 69 ? 0.722 -22.828 -0.121 1 98.81 69 LYS B N 1
ATOM 1758 C CA . LYS B 1 69 ? 1.955 -22.484 0.584 1 98.81 69 LYS B CA 1
ATOM 1759 C C . LYS B 1 69 ? 2.799 -21.5 -0.225 1 98.81 69 LYS B C 1
ATOM 1761 O O . LYS B 1 69 ? 3.365 -20.562 0.329 1 98.81 69 LYS B O 1
ATOM 1766 N N . LEU B 1 70 ? 2.875 -21.766 -1.54 1 98.88 70 LEU B N 1
ATOM 1767 C CA . LEU B 1 70 ? 3.84 -21 -2.314 1 98.88 70 LEU B CA 1
ATOM 1768 C C . LEU B 1 70 ? 3.418 -20.906 -3.777 1 98.88 70 LEU B C 1
ATOM 1770 O O . LEU B 1 70 ? 2.982 -21.891 -4.363 1 98.88 70 LEU B O 1
ATOM 1774 N N . ILE B 1 71 ? 3.455 -19.75 -4.383 1 98.94 71 ILE B N 1
ATOM 1775 C CA . ILE B 1 71 ? 3.533 -19.516 -5.82 1 98.94 71 ILE B CA 1
ATOM 1776 C C . ILE B 1 71 ? 4.828 -18.766 -6.148 1 98.94 71 ILE B C 1
ATOM 1778 O O . ILE B 1 71 ? 5.105 -17.719 -5.578 1 98.94 71 ILE B O 1
ATOM 1782 N N . ALA B 1 72 ? 5.684 -19.312 -6.945 1 98.94 72 ALA B N 1
ATOM 1783 C CA . ALA B 1 72 ? 6.914 -18.656 -7.387 1 98.94 72 ALA B CA 1
ATOM 1784 C C . ALA B 1 72 ? 6.844 -18.297 -8.867 1 98.94 72 ALA B C 1
ATOM 1786 O O . ALA B 1 72 ? 6.613 -19.156 -9.719 1 98.94 72 ALA B O 1
ATOM 1787 N N . THR B 1 73 ? 6.988 -17.047 -9.164 1 98.88 73 THR B N 1
ATOM 1788 C CA . THR B 1 73 ? 6.918 -16.578 -10.539 1 98.88 73 THR B CA 1
ATOM 1789 C C . THR B 1 73 ? 8.164 -15.773 -10.906 1 98.88 73 THR B C 1
ATOM 1791 O O . THR B 1 73 ? 8.969 -15.445 -10.031 1 98.88 73 THR B O 1
ATOM 1794 N N . GLN B 1 74 ? 8.289 -15.5 -12.164 1 98.25 74 GLN B N 1
ATOM 1795 C CA . GLN B 1 74 ? 9.312 -14.633 -12.742 1 98.25 74 GLN B CA 1
ATOM 1796 C C . GLN B 1 74 ? 8.742 -13.766 -13.852 1 98.25 74 GLN B C 1
ATOM 1798 O O . GLN B 1 74 ? 8.062 -14.266 -14.75 1 98.25 74 GLN B O 1
ATOM 1803 N N . TRP B 1 75 ? 8.961 -12.492 -13.695 1 94.81 75 TRP B N 1
ATOM 1804 C CA . TRP B 1 75 ? 8.469 -11.609 -14.75 1 94.81 75 TRP B CA 1
ATOM 1805 C C . TRP B 1 75 ? 9.258 -10.305 -14.781 1 94.81 75 TRP B C 1
ATOM 1807 O O . TRP B 1 75 ? 10.078 -10.047 -13.906 1 94.81 75 TRP B O 1
ATOM 1817 N N . GLY B 1 76 ? 9.055 -9.547 -15.969 1 89.94 76 GLY B N 1
ATOM 1818 C CA . GLY B 1 76 ? 9.734 -8.281 -16.172 1 89.94 76 GLY B CA 1
ATOM 1819 C C . GLY B 1 76 ? 10.93 -8.383 -17.094 1 89.94 76 GLY B C 1
ATOM 1820 O O . GLY B 1 76 ? 11.312 -9.477 -17.5 1 89.94 76 GLY B O 1
ATOM 1821 N N . ASN B 1 77 ? 11.492 -7.164 -17.484 1 87.19 77 ASN B N 1
ATOM 1822 C CA . ASN B 1 77 ? 12.719 -7.035 -18.266 1 87.19 77 ASN B CA 1
ATOM 1823 C C . ASN B 1 77 ? 13.609 -5.922 -17.719 1 87.19 77 ASN B C 1
ATOM 1825 O O . ASN B 1 77 ? 13.367 -4.742 -17.984 1 87.19 77 ASN B O 1
ATOM 1829 N N . PRO B 1 78 ? 14.727 -6.297 -17.125 1 90.31 78 PRO B N 1
ATOM 1830 C CA . PRO B 1 78 ? 15.172 -7.645 -16.766 1 90.31 78 PRO B CA 1
ATOM 1831 C C . PRO B 1 78 ? 14.203 -8.367 -15.836 1 90.31 78 PRO B C 1
ATOM 1833 O O . PRO B 1 78 ? 13.469 -7.719 -15.086 1 90.31 78 PRO B O 1
ATOM 1836 N N . ALA B 1 79 ? 14.258 -9.719 -15.906 1 93.44 79 ALA B N 1
ATOM 1837 C CA . ALA B 1 79 ? 13.336 -10.531 -15.109 1 93.44 79 ALA B CA 1
ATOM 1838 C C . ALA B 1 79 ? 13.711 -10.508 -13.633 1 93.44 79 ALA B C 1
ATOM 1840 O O . ALA B 1 79 ? 14.898 -10.57 -13.289 1 93.44 79 ALA B O 1
ATOM 1841 N N . THR B 1 80 ? 12.742 -10.391 -12.82 1 96.88 80 THR B N 1
ATOM 1842 C CA . THR B 1 80 ? 12.898 -10.523 -11.375 1 96.88 80 THR B CA 1
ATOM 1843 C C . THR B 1 80 ? 12.023 -11.648 -10.836 1 96.88 80 THR B C 1
ATOM 1845 O O . THR B 1 80 ? 11.117 -12.117 -11.523 1 96.88 80 THR B O 1
ATOM 1848 N N . GLN B 1 81 ? 12.359 -12.102 -9.672 1 98.06 81 GLN B N 1
ATOM 1849 C CA . GLN B 1 81 ? 11.625 -13.188 -9.023 1 98.06 81 GLN B CA 1
ATOM 1850 C C . GLN B 1 81 ? 10.57 -12.633 -8.062 1 98.06 81 GLN B C 1
ATOM 1852 O O . GLN B 1 81 ? 10.828 -11.664 -7.344 1 98.06 81 GLN B O 1
ATOM 1857 N N . VAL B 1 82 ? 9.391 -13.234 -8.078 1 98.75 82 VAL B N 1
ATOM 1858 C CA . VAL B 1 82 ? 8.336 -12.891 -7.125 1 98.75 82 VAL B CA 1
ATOM 1859 C C . VAL B 1 82 ? 7.773 -14.156 -6.492 1 98.75 82 VAL B C 1
ATOM 1861 O O . VAL B 1 82 ? 7.258 -15.031 -7.195 1 98.75 82 VAL B O 1
ATOM 1864 N N . ASP B 1 83 ? 7.887 -14.25 -5.191 1 98.88 83 ASP B N 1
ATOM 1865 C CA . ASP B 1 83 ? 7.312 -15.352 -4.418 1 98.88 83 ASP B CA 1
ATOM 1866 C C . ASP B 1 83 ? 6.09 -14.883 -3.627 1 98.88 83 ASP B C 1
ATOM 1868 O O . ASP B 1 83 ? 6.148 -13.867 -2.928 1 98.88 83 ASP B O 1
ATOM 1872 N N . TYR B 1 84 ? 5.043 -15.57 -3.785 1 98.94 84 TYR B N 1
ATOM 1873 C CA . TYR B 1 84 ? 3.865 -15.43 -2.938 1 98.94 84 TYR B CA 1
ATOM 1874 C C . TYR B 1 84 ? 3.801 -16.547 -1.901 1 98.94 84 TYR B C 1
ATOM 1876 O O . TYR B 1 84 ? 3.625 -17.719 -2.25 1 98.94 84 TYR B O 1
ATOM 1884 N N . VAL B 1 85 ? 3.951 -16.141 -0.678 1 98.88 85 VAL B N 1
ATOM 1885 C CA . VAL B 1 85 ? 3.992 -17.109 0.406 1 98.88 85 VAL B CA 1
ATOM 1886 C C . VAL B 1 85 ? 2.709 -17.031 1.229 1 98.88 85 VAL B C 1
ATOM 1888 O O . VAL B 1 85 ? 2.287 -15.93 1.617 1 98.88 85 VAL B O 1
ATOM 1891 N N . PHE B 1 86 ? 2.115 -18.156 1.496 1 98.81 86 PHE B N 1
ATOM 1892 C CA . PHE B 1 86 ? 0.872 -18.25 2.254 1 98.81 86 PHE B CA 1
ATOM 1893 C C . PHE B 1 86 ? 1.085 -18.984 3.564 1 98.81 86 PHE B C 1
ATOM 1895 O O . PHE B 1 86 ? 1.555 -20.125 3.564 1 98.81 86 PHE B O 1
ATOM 1902 N N . THR B 1 87 ? 0.818 -18.359 4.652 1 98.25 87 THR B N 1
ATOM 1903 C CA . THR B 1 87 ? 0.924 -18.969 5.977 1 98.25 87 THR B CA 1
ATOM 1904 C C . THR B 1 87 ? -0.434 -18.984 6.672 1 98.25 87 THR B C 1
ATOM 1906 O O . THR B 1 87 ? -1.013 -17.938 6.941 1 98.25 87 THR B O 1
ATOM 1909 N N . GLU B 1 88 ? -0.896 -20.156 6.941 1 97.81 88 GLU B N 1
ATOM 1910 C CA . GLU B 1 88 ? -2.121 -20.297 7.723 1 97.81 88 GLU B CA 1
ATOM 1911 C C . GLU B 1 88 ? -1.877 -19.969 9.195 1 97.81 88 GLU B C 1
ATOM 1913 O O . GLU B 1 88 ? -1.129 -20.672 9.875 1 97.81 88 GLU B O 1
ATOM 1918 N N . LEU B 1 89 ? -2.518 -18.938 9.703 1 96.56 89 LEU B N 1
ATOM 1919 C CA . LEU B 1 89 ? -2.395 -18.578 11.109 1 96.56 89 LEU B CA 1
ATOM 1920 C C . LEU B 1 89 ? -3.463 -19.281 11.945 1 96.56 89 LEU B C 1
ATOM 1922 O O . LEU B 1 89 ? -3.174 -19.781 13.031 1 96.56 89 LEU B O 1
ATOM 1926 N N . THR B 1 90 ? -4.711 -19.234 11.531 1 96.06 90 THR B N 1
ATOM 1927 C CA . THR B 1 90 ? -5.883 -19.984 11.984 1 96.06 90 THR B CA 1
ATOM 1928 C C . THR B 1 90 ? -6.695 -20.484 10.789 1 96.06 90 THR B C 1
ATOM 1930 O O . THR B 1 90 ? -6.414 -20.125 9.648 1 96.06 90 THR B O 1
ATOM 1933 N N . PRO B 1 91 ? -7.652 -21.281 10.977 1 97.19 91 PRO B N 1
ATOM 1934 C CA . PRO B 1 91 ? -8.438 -21.781 9.852 1 97.19 91 PRO B CA 1
ATOM 1935 C C . PRO B 1 91 ? -9.102 -20.656 9.047 1 97.19 91 PRO B C 1
ATOM 1937 O O . PRO B 1 91 ? -9.492 -20.875 7.898 1 97.19 91 PRO B O 1
ATOM 1940 N N . GLN B 1 92 ? -9.234 -19.484 9.664 1 97.88 92 GLN B N 1
ATOM 1941 C CA . GLN B 1 92 ? -9.945 -18.391 8.984 1 97.88 92 GLN B CA 1
ATOM 1942 C C . GLN B 1 92 ? -9.008 -17.219 8.711 1 97.88 92 GLN B C 1
ATOM 1944 O O . GLN B 1 92 ? -9.453 -16.172 8.242 1 97.88 92 GLN B O 1
ATOM 1949 N N . ASN B 1 93 ? -7.746 -17.359 9.07 1 97.88 93 ASN B N 1
ATOM 1950 C CA . ASN B 1 93 ? -6.789 -16.281 8.875 1 97.88 93 ASN B CA 1
ATOM 1951 C C . ASN B 1 93 ? -5.551 -16.75 8.125 1 97.88 93 ASN B C 1
ATOM 1953 O O . ASN B 1 93 ? -4.91 -17.734 8.523 1 97.88 93 ASN B O 1
ATOM 1957 N N . THR B 1 94 ? -5.254 -16.109 7.055 1 98.69 94 THR B N 1
ATOM 1958 C CA . THR B 1 94 ? -4.09 -16.406 6.23 1 98.69 94 THR B CA 1
ATOM 1959 C C . THR B 1 94 ? -3.16 -15.195 6.148 1 98.69 94 THR B C 1
ATOM 1961 O O . THR B 1 94 ? -3.611 -14.078 5.898 1 98.69 94 THR B O 1
ATOM 1964 N N . TYR B 1 95 ? -1.94 -15.391 6.43 1 98.69 95 TYR B N 1
ATOM 1965 C CA . TYR B 1 95 ? -0.924 -14.359 6.246 1 98.69 95 TYR B CA 1
ATOM 1966 C C . TYR B 1 95 ? -0.219 -14.516 4.902 1 98.69 95 TYR B C 1
ATOM 1968 O O . TYR B 1 95 ? 0.311 -15.586 4.598 1 98.69 95 TYR B O 1
ATOM 1976 N N . VAL B 1 96 ? -0.277 -13.516 4.047 1 98.81 96 VAL B N 1
ATOM 1977 C CA . VAL B 1 96 ? 0.351 -13.539 2.73 1 98.81 96 VAL B CA 1
ATOM 1978 C C . VAL B 1 96 ? 1.59 -12.648 2.732 1 98.81 96 VAL B C 1
ATOM 1980 O O . VAL B 1 96 ? 1.541 -11.508 3.201 1 98.81 96 VAL B O 1
ATOM 1983 N N . THR B 1 97 ? 2.668 -13.148 2.277 1 98.75 97 THR B N 1
ATOM 1984 C CA . THR B 1 97 ? 3.898 -12.391 2.066 1 98.75 97 THR B CA 1
ATOM 1985 C C . THR B 1 97 ? 4.34 -12.469 0.607 1 98.75 97 THR B C 1
ATOM 1987 O O . THR B 1 97 ? 4.508 -13.562 0.064 1 98.75 97 THR B O 1
ATOM 1990 N N . ILE B 1 98 ? 4.48 -11.344 -0.055 1 98.88 98 ILE B N 1
ATOM 1991 C CA . ILE B 1 98 ? 5.031 -11.273 -1.405 1 98.88 98 ILE B CA 1
ATOM 1992 C C . ILE B 1 98 ? 6.484 -10.812 -1.347 1 98.88 98 ILE B C 1
ATOM 1994 O O . ILE B 1 98 ? 6.789 -9.766 -0.77 1 98.88 98 ILE B O 1
ATOM 1998 N N . LYS B 1 99 ? 7.336 -11.586 -1.868 1 98.75 99 LYS B N 1
ATOM 1999 C CA . LYS B 1 99 ? 8.766 -11.281 -1.929 1 98.75 99 LYS B CA 1
ATOM 2000 C C . LYS B 1 99 ? 9.227 -11.117 -3.371 1 98.75 99 LYS B C 1
ATOM 2002 O O . LYS B 1 99 ? 9.039 -12.008 -4.199 1 98.75 99 LYS B O 1
ATOM 2007 N N . ASN B 1 100 ? 9.797 -10.039 -3.717 1 98.69 100 ASN B N 1
ATOM 2008 C CA . ASN B 1 100 ? 10.336 -9.711 -5.031 1 98.69 100 ASN B CA 1
ATOM 2009 C C . ASN B 1 100 ? 11.836 -9.43 -4.969 1 98.69 100 ASN B C 1
ATOM 2011 O O . ASN B 1 100 ? 12.289 -8.609 -4.168 1 98.69 100 ASN B O 1
ATOM 2015 N N . TYR B 1 101 ? 12.625 -10.148 -5.699 1 98 101 TYR B N 1
ATOM 2016 C CA . TYR B 1 101 ? 14.078 -10.07 -5.625 1 98 101 TYR B CA 1
ATOM 2017 C C . TYR B 1 101 ? 14.711 -10.383 -6.977 1 98 101 TYR B C 1
ATOM 2019 O O . TYR B 1 101 ? 14.008 -10.703 -7.938 1 98 101 TYR B O 1
ATOM 2027 N N . GLY B 1 102 ? 16.031 -10.188 -7.02 1 96.69 102 GLY B N 1
ATOM 2028 C CA . GLY B 1 102 ? 16.75 -10.43 -8.25 1 96.69 102 GLY B CA 1
ATOM 2029 C C . GLY B 1 102 ? 16.969 -9.18 -9.078 1 96.69 102 GLY B C 1
ATOM 2030 O O . GLY B 1 102 ? 17 -9.234 -10.312 1 96.69 102 GLY B O 1
ATOM 2031 N N . PHE B 1 103 ? 17.016 -8.086 -8.414 1 96.25 103 PHE B N 1
ATOM 2032 C CA . PHE B 1 103 ? 17.203 -6.812 -9.102 1 96.25 103 PHE B CA 1
ATOM 2033 C C . PHE B 1 103 ? 18.641 -6.656 -9.57 1 96.25 103 PHE B C 1
ATOM 2035 O O . PHE B 1 103 ? 19.578 -7.09 -8.883 1 96.25 103 PHE B O 1
ATOM 2042 N N . THR B 1 104 ? 18.781 -5.969 -10.688 1 95 104 THR B N 1
ATOM 2043 C CA . THR B 1 104 ? 20.125 -5.734 -11.211 1 95 104 THR B CA 1
ATOM 2044 C C . THR B 1 104 ? 20.469 -4.25 -11.172 1 95 104 THR B C 1
ATOM 2046 O O . THR B 1 104 ? 21.625 -3.871 -11.352 1 95 104 THR B O 1
ATOM 2049 N N . GLU B 1 105 ? 19.453 -3.4 -10.938 1 93.69 105 GLU B N 1
ATOM 2050 C CA . GLU B 1 105 ? 19.656 -1.957 -10.875 1 93.69 105 GLU B CA 1
ATOM 2051 C C . GLU B 1 105 ? 20.547 -1.574 -9.695 1 93.69 105 GLU B C 1
ATOM 2053 O O . GLU B 1 105 ? 20.688 -2.344 -8.742 1 93.69 105 GLU B O 1
ATOM 2058 N N . THR B 1 106 ? 21.109 -0.432 -9.859 1 92 106 THR B N 1
ATOM 2059 C CA . THR B 1 106 ? 21.906 0.145 -8.781 1 92 106 THR B CA 1
ATOM 2060 C C . THR B 1 106 ? 21.594 1.629 -8.617 1 92 106 THR B C 1
ATOM 2062 O O . THR B 1 106 ? 20.906 2.221 -9.445 1 92 106 THR B O 1
ATOM 2065 N N . GLY B 1 107 ? 22 2.184 -7.469 1 90.81 107 GLY B N 1
ATOM 2066 C CA . GLY B 1 107 ? 21.875 3.617 -7.258 1 90.81 107 GLY B CA 1
ATOM 2067 C C . GLY B 1 107 ? 20.438 4.102 -7.293 1 90.81 107 GLY B C 1
ATOM 2068 O O . GLY B 1 107 ? 19.562 3.514 -6.652 1 90.81 107 GLY B O 1
ATOM 2069 N N . GLU B 1 108 ? 20.234 5.156 -8.016 1 92.19 108 GLU B N 1
ATOM 2070 C CA . GLU B 1 108 ? 18.938 5.812 -8.055 1 92.19 108 GLU B CA 1
ATOM 2071 C C . GLU B 1 108 ? 17.891 4.926 -8.734 1 92.19 108 GLU B C 1
ATOM 2073 O O . GLU B 1 108 ? 16.719 4.934 -8.344 1 92.19 108 GLU B O 1
ATOM 2078 N N . GLU B 1 109 ? 18.344 4.219 -9.703 1 94.5 109 GLU B N 1
ATOM 2079 C CA . GLU B 1 109 ? 17.422 3.332 -10.391 1 94.5 109 GLU B CA 1
ATOM 2080 C C . GLU B 1 109 ? 16.922 2.23 -9.469 1 94.5 109 GLU B C 1
ATOM 2082 O O . GLU B 1 109 ? 15.758 1.821 -9.555 1 94.5 109 GLU B O 1
ATOM 2087 N N . LEU B 1 110 ? 17.812 1.786 -8.617 1 94.94 110 LEU B N 1
ATOM 2088 C CA . LEU B 1 110 ? 17.406 0.774 -7.648 1 94.94 110 LEU B CA 1
ATOM 2089 C C . LEU B 1 110 ? 16.406 1.347 -6.648 1 94.94 110 LEU B C 1
ATOM 2091 O O . LEU B 1 110 ? 15.414 0.692 -6.309 1 94.94 110 LEU B O 1
ATOM 2095 N N . HIS B 1 111 ? 16.656 2.58 -6.215 1 95.88 111 HIS B N 1
ATOM 2096 C CA . HIS B 1 111 ? 15.727 3.225 -5.293 1 95.88 111 HIS B CA 1
ATOM 2097 C C . HIS B 1 111 ? 14.32 3.291 -5.879 1 95.88 111 HIS B C 1
ATOM 2099 O O . HIS B 1 111 ? 13.344 2.959 -5.203 1 95.88 111 HIS B O 1
ATOM 2105 N N . LYS B 1 112 ? 14.234 3.656 -7.078 1 96.06 112 LYS B N 1
ATOM 2106 C CA . LYS B 1 112 ? 12.945 3.76 -7.754 1 96.06 112 LYS B CA 1
ATOM 2107 C C . LYS B 1 112 ? 12.266 2.395 -7.859 1 96.06 112 LYS B C 1
ATOM 2109 O O . LYS B 1 112 ? 11.07 2.27 -7.609 1 96.06 112 LYS B O 1
ATOM 2114 N N . THR B 1 113 ? 13.055 1.429 -8.211 1 96 113 THR B N 1
ATOM 2115 C CA . THR B 1 113 ? 12.547 0.07 -8.352 1 96 113 THR B CA 1
ATOM 2116 C C . THR B 1 113 ? 11.984 -0.439 -7.027 1 96 113 THR B C 1
ATOM 2118 O O . THR B 1 113 ? 10.891 -0.998 -6.984 1 96 113 THR B O 1
ATOM 2121 N N . LEU B 1 114 ? 12.727 -0.21 -5.977 1 97.19 114 LEU B N 1
ATOM 2122 C CA . LEU B 1 114 ? 12.305 -0.658 -4.652 1 97.19 114 LEU B CA 1
ATOM 2123 C C . LEU B 1 114 ? 11.008 0.021 -4.238 1 97.19 114 LEU B C 1
ATOM 2125 O O . LEU B 1 114 ? 10.086 -0.64 -3.756 1 97.19 114 LEU B O 1
ATOM 2129 N N . MET B 1 115 ? 10.891 1.282 -4.453 1 98 115 MET B N 1
ATOM 2130 C CA . MET B 1 115 ? 9.695 2.025 -4.062 1 98 115 MET B CA 1
ATOM 2131 C C . MET B 1 115 ? 8.5 1.627 -4.918 1 98 115 MET B C 1
ATOM 2133 O O . MET B 1 115 ? 7.41 1.387 -4.395 1 98 115 MET B O 1
ATOM 2137 N N . ASN B 1 116 ? 8.703 1.496 -6.215 1 96.81 116 ASN B N 1
ATOM 2138 C CA . ASN B 1 116 ? 7.613 1.148 -7.125 1 96.81 116 ASN B CA 1
ATOM 2139 C C . ASN B 1 116 ? 7.051 -0.236 -6.82 1 96.81 116 ASN B C 1
ATOM 2141 O O . ASN B 1 116 ? 5.832 -0.409 -6.734 1 96.81 116 ASN B O 1
ATOM 2145 N N . ASN B 1 117 ? 7.945 -1.158 -6.676 1 97.69 117 ASN B N 1
ATOM 2146 C CA . ASN B 1 117 ? 7.5 -2.525 -6.426 1 97.69 117 ASN B CA 1
ATOM 2147 C C . ASN B 1 117 ? 6.875 -2.666 -5.039 1 97.69 117 ASN B C 1
ATOM 2149 O O . ASN B 1 117 ? 5.887 -3.381 -4.867 1 97.69 117 ASN B O 1
ATOM 2153 N N . THR B 1 118 ? 7.449 -1.993 -4.035 1 98.56 118 THR B N 1
ATOM 2154 C CA . THR B 1 118 ? 6.863 -2.012 -2.701 1 98.56 118 THR B CA 1
ATOM 2155 C C . THR B 1 118 ? 5.449 -1.44 -2.723 1 98.56 118 THR B C 1
ATOM 2157 O O . THR B 1 118 ? 4.52 -2.051 -2.188 1 98.56 118 THR B O 1
ATOM 2160 N N . GLY B 1 119 ? 5.312 -0.287 -3.322 1 98.38 119 GLY B N 1
ATOM 2161 C CA . GLY B 1 119 ? 3.994 0.32 -3.43 1 98.38 119 GLY B CA 1
ATOM 2162 C C . GLY B 1 119 ? 2.996 -0.549 -4.172 1 98.38 119 GLY B C 1
ATOM 2163 O O . GLY B 1 119 ? 1.851 -0.693 -3.742 1 98.38 119 GLY B O 1
ATOM 2164 N N . GLY B 1 120 ? 3.402 -1.111 -5.25 1 97.94 120 GLY B N 1
ATOM 2165 C CA . GLY B 1 120 ? 2.535 -1.946 -6.066 1 97.94 120 GLY B CA 1
ATOM 2166 C C . GLY B 1 120 ? 2.031 -3.178 -5.336 1 97.94 120 GLY B C 1
ATOM 2167 O O . GLY B 1 120 ? 0.826 -3.434 -5.297 1 97.94 120 GLY B O 1
ATOM 2168 N N . PHE B 1 121 ? 2.977 -3.965 -4.777 1 98.69 121 PHE B N 1
ATOM 2169 C CA . PHE B 1 121 ? 2.584 -5.199 -4.105 1 98.69 121 PHE B CA 1
ATOM 2170 C C . PHE B 1 121 ? 1.777 -4.902 -2.85 1 98.69 121 PHE B C 1
ATOM 2172 O O . PHE B 1 121 ? 0.88 -5.668 -2.486 1 98.69 121 PHE B O 1
ATOM 2179 N N . THR B 1 122 ? 2.07 -3.77 -2.162 1 98.75 122 THR B N 1
ATOM 2180 C CA . THR B 1 122 ? 1.241 -3.34 -1.042 1 98.75 122 THR B CA 1
ATOM 2181 C C . THR B 1 122 ? -0.196 -3.096 -1.494 1 98.75 122 THR B C 1
ATOM 2183 O O . THR B 1 122 ? -1.14 -3.584 -0.868 1 98.75 122 THR B O 1
ATOM 2186 N N . THR B 1 123 ? -0.355 -2.393 -2.586 1 98.69 123 THR B N 1
ATOM 2187 C CA . THR B 1 123 ? -1.669 -2.094 -3.145 1 98.69 123 THR B CA 1
ATOM 2188 C C . THR B 1 123 ? -2.408 -3.379 -3.508 1 98.69 123 THR B C 1
ATOM 2190 O O . THR B 1 123 ? -3.607 -3.504 -3.25 1 98.69 123 THR B O 1
ATOM 2193 N N . VAL B 1 124 ? -1.732 -4.312 -4.074 1 98.69 124 VAL B N 1
ATOM 2194 C CA . VAL B 1 124 ? -2.316 -5.586 -4.473 1 98.69 124 VAL B CA 1
ATOM 2195 C C . VAL B 1 124 ? -2.865 -6.309 -3.242 1 98.69 124 VAL B C 1
ATOM 2197 O O . VAL B 1 124 ? -4.012 -6.762 -3.242 1 98.69 124 VAL B O 1
ATOM 2200 N N . LEU B 1 125 ? -2.078 -6.383 -2.188 1 98.88 125 LEU B N 1
ATOM 2201 C CA . LEU B 1 125 ? -2.496 -7.094 -0.984 1 98.88 125 LEU B CA 1
ATOM 2202 C C . LEU B 1 125 ? -3.652 -6.371 -0.3 1 98.88 125 LEU B C 1
ATOM 2204 O O . LEU B 1 125 ? -4.586 -7.012 0.193 1 98.88 125 LEU B O 1
ATOM 2208 N N . ASP B 1 126 ? -3.576 -5.062 -0.24 1 98.81 126 ASP B N 1
ATOM 2209 C CA . ASP B 1 126 ? -4.664 -4.293 0.355 1 98.81 126 ASP B CA 1
ATOM 2210 C C . ASP B 1 126 ? -5.961 -4.48 -0.429 1 98.81 126 ASP B C 1
ATOM 2212 O O . ASP B 1 126 ? -7.035 -4.621 0.16 1 98.81 126 ASP B O 1
ATOM 2216 N N . GLY B 1 127 ? -5.867 -4.465 -1.765 1 98.75 127 GLY B N 1
ATOM 2217 C CA . GLY B 1 127 ? -7.023 -4.707 -2.609 1 98.75 127 GLY B CA 1
ATOM 2218 C C . GLY B 1 127 ? -7.59 -6.105 -2.459 1 98.75 127 GLY B C 1
ATOM 2219 O O . GLY B 1 127 ? -8.812 -6.293 -2.445 1 98.75 127 GLY B O 1
ATOM 2220 N N . LEU B 1 128 ? -6.664 -7.078 -2.385 1 98.81 128 LEU B N 1
ATOM 2221 C CA . LEU B 1 128 ? -7.082 -8.453 -2.129 1 98.81 128 LEU B CA 1
ATOM 2222 C C . LEU B 1 128 ? -7.918 -8.539 -0.856 1 98.81 128 LEU B C 1
ATOM 2224 O O . LEU B 1 128 ? -8.977 -9.164 -0.847 1 98.81 128 LEU B O 1
ATOM 2228 N N . LYS B 1 129 ? -7.426 -7.938 0.242 1 98.81 129 LYS B N 1
ATOM 2229 C CA . LYS B 1 129 ? -8.125 -7.953 1.524 1 98.81 129 LYS B CA 1
ATOM 2230 C C . LYS B 1 129 ? -9.531 -7.375 1.393 1 98.81 129 LYS B C 1
ATOM 2232 O O . LYS B 1 129 ? -10.5 -7.977 1.855 1 98.81 129 LYS B O 1
ATOM 2237 N N . ALA B 1 130 ? -9.648 -6.223 0.742 1 98.75 130 ALA B N 1
ATOM 2238 C CA . ALA B 1 130 ? -10.953 -5.582 0.562 1 98.75 130 ALA B CA 1
ATOM 2239 C C . ALA B 1 130 ? -11.906 -6.484 -0.219 1 98.75 130 ALA B C 1
ATOM 2241 O O . ALA B 1 130 ? -13.078 -6.625 0.14 1 98.75 130 ALA B O 1
ATOM 2242 N N . TYR B 1 131 ? -11.398 -7.09 -1.259 1 98.75 131 TYR B N 1
ATOM 2243 C CA . TYR B 1 131 ? -12.242 -7.906 -2.127 1 98.75 131 TYR B CA 1
ATOM 2244 C C . TYR B 1 131 ? -12.695 -9.172 -1.414 1 98.75 131 TYR B C 1
ATOM 2246 O O . TYR B 1 131 ? -13.891 -9.477 -1.374 1 98.75 131 TYR B O 1
ATOM 2254 N N . LEU B 1 132 ? -11.734 -9.898 -0.83 1 98.75 132 LEU B N 1
ATOM 2255 C CA . LEU B 1 132 ? -12.07 -11.195 -0.252 1 98.75 132 LEU B CA 1
ATOM 2256 C C . LEU B 1 132 ? -12.914 -11.023 1.01 1 98.75 132 LEU B C 1
ATOM 2258 O O . LEU B 1 132 ? -13.82 -11.82 1.27 1 98.75 132 LEU B O 1
ATOM 2262 N N . GLU B 1 133 ? -12.648 -10.016 1.843 1 98.69 133 GLU B N 1
ATOM 2263 C CA . GLU B 1 133 ? -13.312 -9.883 3.137 1 98.69 133 GLU B CA 1
ATOM 2264 C C . GLU B 1 133 ? -14.641 -9.156 3.002 1 98.69 133 GLU B C 1
ATOM 2266 O O . GLU B 1 133 ? -15.57 -9.406 3.771 1 98.69 133 GLU B O 1
ATOM 2271 N N . HIS B 1 134 ? -14.773 -8.273 2.016 1 98.12 134 HIS B N 1
ATOM 2272 C CA . HIS B 1 134 ? -15.945 -7.402 2.01 1 98.12 134 HIS B CA 1
ATOM 2273 C C . HIS B 1 134 ? -16.625 -7.402 0.646 1 98.12 134 HIS B C 1
ATOM 2275 O O . HIS B 1 134 ? -17.688 -6.797 0.48 1 98.12 134 HIS B O 1
ATOM 2281 N N . GLY B 1 135 ? -16 -8.047 -0.394 1 97.69 135 GLY B N 1
ATOM 2282 C CA . GLY B 1 135 ? -16.594 -8.094 -1.724 1 97.69 135 GLY B CA 1
ATOM 2283 C C . GLY B 1 135 ? -16.531 -6.762 -2.449 1 97.69 135 GLY B C 1
ATOM 2284 O O . GLY B 1 135 ? -17.359 -6.473 -3.307 1 97.69 135 GLY B O 1
ATOM 2285 N N . ILE B 1 136 ? -15.555 -5.945 -2.064 1 97.5 136 ILE B N 1
ATOM 2286 C CA . ILE B 1 136 ? -15.477 -4.602 -2.635 1 97.5 136 ILE B CA 1
ATOM 2287 C C . ILE B 1 136 ? -14.258 -4.504 -3.553 1 97.5 136 ILE B C 1
ATOM 2289 O O . ILE B 1 136 ? -13.156 -4.926 -3.184 1 97.5 136 ILE B O 1
ATOM 2293 N N . GLN B 1 137 ? -14.484 -3.98 -4.746 1 97.19 137 GLN B N 1
ATOM 2294 C CA . GLN B 1 137 ? -13.406 -3.588 -5.645 1 97.19 137 GLN B CA 1
ATOM 2295 C C . GLN B 1 137 ? -13.031 -2.123 -5.449 1 97.19 137 GLN B C 1
ATOM 2297 O O . GLN B 1 137 ? -13.781 -1.227 -5.836 1 97.19 137 GLN B O 1
ATOM 2302 N N . LEU B 1 138 ? -11.891 -1.835 -4.984 1 96.81 138 LEU B N 1
ATOM 2303 C CA . LEU B 1 138 ? -11.492 -0.481 -4.605 1 96.81 138 LEU B CA 1
ATOM 2304 C C . LEU B 1 138 ? -10.844 0.245 -5.777 1 96.81 138 LEU B C 1
ATOM 2306 O O . LEU B 1 138 ? -10.633 1.458 -5.719 1 96.81 138 LEU B O 1
ATOM 2310 N N . ASN B 1 139 ? -10.547 -0.468 -6.871 1 96.31 139 ASN B N 1
ATOM 2311 C CA . ASN B 1 139 ? -9.906 0.101 -8.055 1 96.31 139 ASN B CA 1
ATOM 2312 C C . ASN B 1 139 ? -8.578 0.765 -7.703 1 96.31 139 ASN B C 1
ATOM 2314 O O . ASN B 1 139 ? -8.242 1.816 -8.25 1 96.31 139 ASN B O 1
ATOM 2318 N N . LEU B 1 140 ? -7.801 0.179 -6.812 1 98 140 LEU B N 1
ATOM 2319 C CA . LEU B 1 140 ? -6.59 0.796 -6.293 1 98 140 LEU B CA 1
ATOM 2320 C C . LEU B 1 140 ? -5.543 0.953 -7.391 1 98 140 LEU B C 1
ATOM 2322 O O . LEU B 1 140 ? -4.863 1.979 -7.465 1 98 140 LEU B O 1
ATOM 2326 N N . ILE B 1 141 ? -5.445 0.009 -8.234 1 95.69 141 ILE B N 1
ATOM 2327 C CA . ILE B 1 141 ? -4.418 0.023 -9.266 1 95.69 141 ILE B CA 1
ATOM 2328 C C . ILE B 1 141 ? -4.711 1.137 -10.266 1 95.69 141 ILE B C 1
ATOM 2330 O O . ILE B 1 141 ? -3.846 1.971 -10.547 1 95.69 141 ILE B O 1
ATOM 2334 N N . ALA B 1 142 ? -5.891 1.229 -10.75 1 93.94 142 ALA B N 1
ATOM 2335 C CA . ALA B 1 142 ? -6.285 2.227 -11.742 1 93.94 142 ALA B CA 1
ATOM 2336 C C . ALA B 1 142 ? -6.23 3.635 -11.156 1 93.94 142 ALA B C 1
ATOM 2338 O O . ALA B 1 142 ? -5.883 4.59 -11.852 1 93.94 142 ALA B O 1
ATOM 2339 N N . ASP B 1 143 ? -6.594 3.75 -9.914 1 96.19 143 ASP B N 1
ATOM 2340 C CA . ASP B 1 143 ? -6.75 5.062 -9.297 1 96.19 143 ASP B CA 1
ATOM 2341 C C . ASP B 1 143 ? -5.41 5.59 -8.781 1 96.19 143 ASP B C 1
ATOM 2343 O O . ASP B 1 143 ? -5.305 6.754 -8.391 1 96.19 143 ASP B O 1
ATOM 2347 N N . LYS B 1 144 ? -4.395 4.754 -8.703 1 95.25 144 LYS B N 1
ATOM 2348 C CA . LYS B 1 144 ? -3.061 5.191 -8.305 1 95.25 144 LYS B CA 1
ATOM 2349 C C . LYS B 1 144 ? -2.488 6.191 -9.305 1 95.25 144 LYS B C 1
ATOM 2351 O O . LYS B 1 144 ? -1.82 7.152 -8.922 1 95.25 144 LYS B O 1
ATOM 2356 N N . PHE B 1 145 ? -2.686 6.004 -10.555 1 89.5 145 PHE B N 1
ATOM 2357 C CA . PHE B 1 145 ? -2.277 6.906 -11.625 1 89.5 145 PHE B CA 1
ATOM 2358 C C . PHE B 1 145 ? -3.445 7.203 -12.562 1 89.5 145 PHE B C 1
ATOM 2360 O O . PHE B 1 145 ? -3.502 6.684 -13.68 1 89.5 145 PHE B O 1
ATOM 2367 N N . PRO B 1 146 ? -4.262 8.117 -12.07 1 80.88 146 PRO B N 1
ATOM 2368 C CA . PRO B 1 146 ? -5.445 8.359 -12.898 1 80.88 146 PRO B CA 1
ATOM 2369 C C . PRO B 1 146 ? -5.109 9.008 -14.234 1 80.88 146 PRO B C 1
ATOM 2371 O O . PRO B 1 146 ? -4.191 9.828 -14.312 1 80.88 146 PRO B O 1
ATOM 2374 N N . GLN B 1 147 ? -5.48 8.461 -15.352 1 68.38 147 GLN B N 1
ATOM 2375 C CA . GLN B 1 147 ? -5.219 8.906 -16.719 1 68.38 147 GLN B CA 1
ATOM 2376 C C . GLN B 1 147 ? -5.418 10.414 -16.844 1 68.38 147 GLN B C 1
ATOM 2378 O O . GLN B 1 147 ? -4.711 11.078 -17.609 1 68.38 147 GLN B O 1
ATOM 2383 N N . ASN B 1 148 ? -6.406 10.945 -16.375 1 56.94 148 ASN B N 1
ATOM 2384 C CA . ASN B 1 148 ? -6.711 12.359 -16.594 1 56.94 148 ASN B CA 1
ATOM 2385 C C . ASN B 1 148 ? -5.762 13.258 -15.805 1 56.94 148 ASN B C 1
ATOM 2387 O O . ASN B 1 148 ? -5.914 14.484 -15.812 1 56.94 148 ASN B O 1
ATOM 2391 N N . LEU B 1 149 ? -4.984 12.734 -14.914 1 57.44 149 LEU B N 1
ATOM 2392 C CA . LEU B 1 149 ? -4.082 13.625 -14.195 1 57.44 149 LEU B CA 1
ATOM 2393 C C . LEU B 1 149 ? -3.004 14.172 -15.125 1 57.44 149 LEU B C 1
ATOM 2395 O O . LEU B 1 149 ? -2.307 15.125 -14.773 1 57.44 149 LEU B O 1
ATOM 2399 N N . LYS B 1 150 ? -2.574 13.438 -16.094 1 43.47 150 LYS B N 1
ATOM 2400 C CA . LYS B 1 150 ? -1.574 13.969 -17.031 1 43.47 150 LYS B CA 1
ATOM 2401 C C . LYS B 1 150 ? -2.143 15.125 -17.844 1 43.47 150 LYS B C 1
ATOM 2403 O O . LYS B 1 150 ? -1.518 15.57 -18.812 1 43.47 150 LYS B O 1
ATOM 2408 N N . GLN B 1 151 ? -3.33 15.445 -17.625 1 32.59 151 GLN B N 1
ATOM 2409 C CA . GLN B 1 151 ? -3.652 16.547 -18.531 1 32.59 151 GLN B CA 1
ATOM 2410 C C . GLN B 1 151 ? -2.947 17.828 -18.109 1 32.59 151 GLN B C 1
ATOM 2412 O O . GLN B 1 151 ? -2.865 18.141 -16.922 1 32.59 151 GLN B O 1
#

Nearest PDB structures (foldseek):
  8es5-assembly1_B  TM=9.679E-01  e=7.394E-19  Pseudomonas aeruginosa PA14
  3q6a-assembly1_D  TM=9.211E-01  e=3.706E-12  Staphylococcus saprophyticus subsp. saprophyticus ATCC 15305 = NCTC 7292
  1xn6-assembly1_A  TM=8.414E-01  e=3.984E-07  Bacillus cereus
  2m47-assembly1_A  TM=6.844E-01  e=4.249E-05  Corynebacterium glutamicum ATCC 13032
  2nn5-assembly1_A  TM=6.871E-01  e=1.231E-04  Enterococcus faecalis V583

Foldseek 3Di:
DDPDKQKDKDKAQAALQVLQVCQFAVVNLCLQAFPDKPGGDDAQDWIKTHRVLVRDIKIKHFNDDDRSAWTWIWIDVVIKIWIWGWDDPDRRMIMIMIMIDDDDDDDPVVVVVSVVVNVRVNSSRVQSRCCVVPVDRPCSVCVVDPPVVVD/DDPDKQKDKDKAQAALQVLQVCQFAVVNLCLQAFPDKPGGDDAQDWIKTHRVLVRDIKIKHFNDDDRSAWTWIWIDVVIKIWIWGWDDPDRRMIMIMIMIDDDDDDDPVVVVVSVVVNVRVNSSRVQSRCCVVPVDRPCSVCVVDPPVVVD

Sequence (302 aa):
MNSITVEAQMMIRKPVEEVFKAFIDPNITTQFWFTKSSGPLKKGKTVTWEWEMYGAVAEVLTKDIVPNKLIATQWGNPATQVDYVFTELTPQNTYVTIKNYGFTETGEELHKTLMNNTGGFTTVLDGLKAYLEHGIQLNLIADKFPQNLKQMNSITVEAQMMIRKPVEEVFKAFIDPNITTQFWFTKSSGPLKKGKTVTWEWEMYGAVAEVLTKDIVPNKLIATQWGNPATQVDYVFTELTPQNTYVTIKNYGFTETGEELHKTLMNNTGGFTTVLDGLKAYLEHGIQLNLIADKFPQNLKQ

InterPro domains:
  IPR013538 Activator of Hsp90 ATPase homologue 1/2-like, C-terminal [PF08327] (15-133)
  IPR023393 START-like domain superfamily [G3DSA: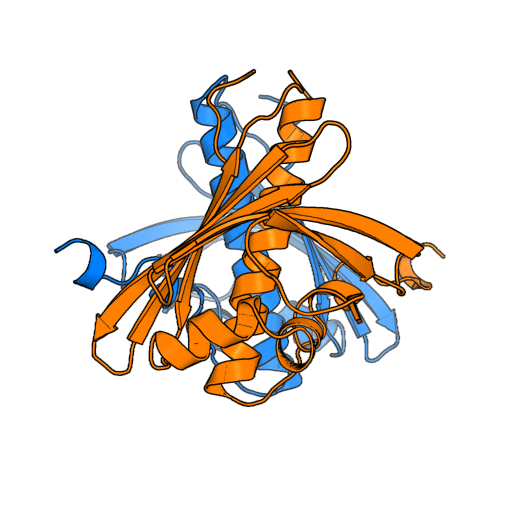3.30.530.20] (5-141)

pLDDT: mean 95.38, std 9.26, range [32.59, 98.94]